Protein AF-A0A504UW78-F1 (afdb_monomer_lite)

Radius of gyration: 24.62 Å; chains: 1; bounding box: 82×59×64 Å

Foldseek 3Di:
DDDDDDDDDDDDPPPPVVVVVVVLLVLQLVLLVVLCVVVLAPPVCSVVSSPPLVSVLSSLLSVLVVVLVVQVVLLVQLLVLQVVQVVVDPCVLAAADDLVDADDDPVVPVPDDDQKHKFKFFLKAKAAFDQDPNDTRHFIWIWGATPPHPPRIDIATEDQDDCVSCVSCRVVSNLQSPDPPGRAKMKIWMWGFACDPDNSDTHTYTNGINIDGDDSVSSSVSSSVVSCVSVDDDPDD

Sequence (237 aa):
MKTPNLPLLAGLCLFALASCSSDEQASRKGACAEYVKLEVLAQEDLDRCITEQQTFRAAALKLVARVTENAYPILVETVRRTTASATRINRTEYPELASEVSQLPAVTDGNKMPPHFVVSLEHVTFDPPAEQDGVVRSEWQVNGLRKDTSDDFWTLDISGIGPHDFEDAEDICSMLAYSDSLPGCSARVFVDVAPGIIPQMPELKVMAIEFIAPTVDQARQIFLESEMARWPPKPTS

pLDDT: mean 82.34, std 17.48, range [28.44, 97.31]

Structure (mmCIF, N/CA/C/O backbone):
data_AF-A0A504UW78-F1
#
_entry.id   AF-A0A504UW78-F1
#
loop_
_atom_site.group_PDB
_atom_site.id
_atom_site.type_symbol
_atom_site.label_atom_id
_atom_site.label_alt_id
_atom_site.label_comp_id
_atom_site.label_asym_id
_atom_site.label_entity_id
_atom_site.label_seq_id
_atom_site.pdbx_PDB_ins_code
_atom_site.Cartn_x
_atom_site.Cartn_y
_atom_site.Cartn_z
_atom_site.occupancy
_atom_site.B_iso_or_equiv
_atom_site.auth_seq_id
_atom_site.auth_comp_id
_atom_site.auth_asym_id
_atom_site.auth_atom_id
_atom_site.pdbx_PDB_model_num
ATOM 1 N N . MET A 1 1 ? -61.070 44.508 3.621 1.00 43.22 1 MET A N 1
ATOM 2 C CA . MET A 1 1 ? -60.853 44.016 5.000 1.00 43.22 1 MET A CA 1
ATOM 3 C C . MET A 1 1 ? -61.523 42.660 5.169 1.00 43.22 1 MET A C 1
ATOM 5 O O . MET A 1 1 ? -62.744 42.600 5.213 1.00 43.22 1 MET A O 1
ATOM 9 N N . LYS A 1 2 ? -60.721 41.592 5.196 1.00 28.44 2 LYS A N 1
ATOM 10 C CA . LYS A 1 2 ? -60.991 40.279 5.807 1.00 28.44 2 LYS A CA 1
ATOM 11 C C . LYS A 1 2 ? -59.682 39.491 5.711 1.00 28.44 2 LYS A C 1
ATOM 13 O O . LYS A 1 2 ? -59.175 39.283 4.615 1.00 28.44 2 LYS A O 1
ATOM 18 N N . THR A 1 3 ? -59.103 39.167 6.859 1.00 44.50 3 THR A N 1
ATOM 19 C CA . THR A 1 3 ? -57.975 38.243 7.004 1.00 44.50 3 THR A CA 1
ATOM 20 C C . THR A 1 3 ? -58.395 36.827 6.610 1.00 44.50 3 THR A C 1
ATOM 22 O O . THR A 1 3 ? -59.561 36.461 6.780 1.00 44.50 3 THR A O 1
ATOM 25 N N . PRO A 1 4 ? -57.433 36.006 6.172 1.00 43.81 4 PRO A N 1
ATOM 26 C CA . PRO A 1 4 ? -57.432 34.616 6.595 1.00 43.81 4 PRO A CA 1
ATOM 27 C C . PRO A 1 4 ? -56.103 34.218 7.250 1.00 43.81 4 PRO A C 1
ATOM 29 O O . PRO A 1 4 ? -55.020 34.615 6.827 1.00 43.81 4 PRO A O 1
ATOM 32 N N . ASN A 1 5 ? -56.241 33.419 8.306 1.00 40.38 5 ASN A N 1
ATOM 33 C CA . ASN A 1 5 ? -55.186 32.656 8.959 1.00 40.38 5 ASN A CA 1
ATOM 34 C C . ASN A 1 5 ? -54.562 31.633 7.997 1.00 40.38 5 ASN A C 1
ATOM 36 O O . ASN A 1 5 ? -55.285 30.972 7.253 1.00 40.38 5 ASN A O 1
ATOM 40 N N . LEU A 1 6 ? -53.253 31.417 8.129 1.00 31.92 6 LEU A N 1
ATOM 41 C CA . LEU A 1 6 ? -52.564 30.194 7.713 1.00 31.92 6 LEU A CA 1
ATOM 42 C C . LEU A 1 6 ? -51.443 29.910 8.728 1.00 31.92 6 LEU A C 1
ATOM 44 O O . LEU A 1 6 ? -50.489 30.685 8.802 1.00 31.92 6 LEU A O 1
ATOM 48 N N . PRO A 1 7 ? -51.564 28.859 9.558 1.00 47.84 7 PRO A N 1
ATOM 49 C CA . PRO A 1 7 ? -50.466 28.332 10.349 1.00 47.84 7 PRO A CA 1
ATOM 50 C C . PRO A 1 7 ? -49.751 27.200 9.590 1.00 47.84 7 PRO A C 1
ATOM 52 O O . PRO A 1 7 ? -50.301 26.617 8.662 1.00 47.84 7 PRO A O 1
ATOM 55 N N . LEU A 1 8 ? -48.564 26.853 10.090 1.00 42.91 8 LEU A N 1
ATOM 56 C CA . LEU A 1 8 ? -47.805 25.628 9.816 1.00 42.91 8 LEU A CA 1
ATOM 57 C C . LEU A 1 8 ? -47.279 25.434 8.387 1.00 42.91 8 LEU A C 1
ATOM 59 O O . LEU A 1 8 ? -47.967 24.924 7.515 1.00 42.91 8 LEU A O 1
ATOM 63 N N . LEU A 1 9 ? -45.978 25.678 8.230 1.00 37.69 9 LEU A N 1
ATOM 64 C CA . LEU A 1 9 ? -45.065 24.821 7.462 1.00 37.69 9 LEU A CA 1
ATOM 65 C C . LEU A 1 9 ? -43.641 25.063 7.992 1.00 37.69 9 LEU A C 1
ATOM 67 O O . LEU A 1 9 ? -42.764 25.588 7.319 1.00 37.69 9 LEU A O 1
ATOM 71 N N . ALA A 1 10 ? -43.437 24.718 9.263 1.00 42.56 10 ALA A N 1
ATOM 72 C CA . ALA A 1 10 ? -42.113 24.502 9.827 1.00 42.56 10 ALA A CA 1
ATOM 73 C C . ALA A 1 10 ? -42.001 23.004 10.101 1.00 42.56 10 ALA A C 1
ATOM 75 O O . ALA A 1 10 ? -42.625 22.497 11.028 1.00 42.56 10 ALA A O 1
ATOM 76 N N . GLY A 1 11 ? -41.260 22.289 9.260 1.00 42.91 11 GLY A N 1
ATOM 77 C CA . GLY A 1 11 ? -40.976 20.877 9.494 1.00 42.91 11 GLY A CA 1
ATOM 78 C C . GLY A 1 11 ? -40.907 20.072 8.215 1.00 42.91 11 GLY A C 1
ATOM 79 O O . GLY A 1 11 ? -41.838 19.341 7.918 1.00 42.91 11 GLY A O 1
ATOM 80 N N . LEU A 1 12 ? -39.808 20.199 7.470 1.00 38.31 12 LEU A N 1
ATOM 81 C CA . LEU A 1 12 ? -39.401 19.187 6.484 1.00 38.31 12 LEU A CA 1
ATOM 82 C C . LEU A 1 12 ? -37.885 19.162 6.194 1.00 38.31 12 LEU A C 1
ATOM 84 O O . LEU A 1 12 ? -37.453 18.401 5.341 1.00 38.31 12 LEU A O 1
ATOM 88 N N . CYS A 1 13 ? -37.053 19.891 6.953 1.00 38.97 13 CYS A N 1
ATOM 89 C CA . CYS A 1 13 ? -35.587 19.878 6.789 1.00 38.97 13 CYS A CA 1
ATOM 90 C C . CYS A 1 13 ? -34.820 19.113 7.891 1.00 38.97 13 CYS A C 1
ATOM 92 O O . CYS A 1 13 ? -33.637 19.364 8.083 1.00 38.97 13 CYS A O 1
ATOM 94 N N . LEU A 1 14 ? -35.455 18.194 8.630 1.00 39.81 14 LEU A N 1
ATOM 95 C CA . LEU A 1 14 ? -34.797 17.428 9.712 1.00 39.81 14 LEU A CA 1
ATOM 96 C C . LEU A 1 14 ? -34.445 15.973 9.349 1.00 39.81 14 LEU A C 1
ATOM 98 O O . LEU A 1 14 ? -33.765 15.306 10.121 1.00 39.81 14 LEU A O 1
ATOM 102 N N . PHE A 1 15 ? -34.857 15.472 8.181 1.00 39.44 15 PHE A N 1
ATOM 103 C CA . PHE A 1 15 ? -34.690 14.052 7.835 1.00 39.44 15 PHE A CA 1
ATOM 104 C C . PHE A 1 15 ? -33.405 13.706 7.068 1.00 39.44 15 PHE A C 1
ATOM 106 O O . PHE A 1 15 ? -33.113 12.528 6.914 1.00 39.44 15 PHE A O 1
ATOM 113 N N . ALA A 1 16 ? -32.607 14.691 6.645 1.00 39.34 16 ALA A N 1
ATOM 114 C CA . ALA A 1 16 ? -31.350 14.438 5.928 1.00 39.34 16 ALA A CA 1
ATOM 115 C C . ALA A 1 16 ? -30.110 14.316 6.843 1.00 39.34 16 ALA A C 1
ATOM 117 O O . ALA A 1 16 ? -29.075 13.841 6.399 1.00 39.34 16 ALA A O 1
ATOM 118 N N . LEU A 1 17 ? -30.202 14.716 8.119 1.00 38.03 17 LEU A N 1
ATOM 119 C CA . LEU A 1 17 ? -29.090 14.624 9.085 1.00 38.03 17 LEU A CA 1
ATOM 120 C C . LEU A 1 17 ? -29.173 13.378 9.985 1.00 38.03 17 LEU A C 1
ATOM 122 O O . LEU A 1 17 ? -28.176 12.962 10.568 1.00 38.03 17 LEU A O 1
ATOM 126 N N . ALA A 1 18 ? -30.356 12.766 10.098 1.00 42.53 18 ALA A N 1
ATOM 127 C CA . ALA A 1 18 ? -30.572 11.596 10.947 1.00 42.53 18 ALA A CA 1
ATOM 128 C C . ALA A 1 18 ? -30.010 10.301 10.335 1.00 42.53 18 ALA A C 1
ATOM 130 O O . ALA A 1 18 ? -29.516 9.454 11.078 1.00 42.53 18 ALA A O 1
ATOM 131 N N . SER A 1 19 ? -30.039 10.164 9.003 1.00 44.34 19 SER A N 1
ATOM 132 C CA . SER A 1 19 ? -29.569 8.962 8.300 1.00 44.34 19 SER A CA 1
ATOM 133 C C . SER A 1 19 ? -28.051 8.775 8.376 1.00 44.34 19 SER A C 1
ATOM 135 O O . SER A 1 19 ? -27.597 7.662 8.606 1.00 44.34 19 SER A O 1
ATOM 137 N N . CYS A 1 20 ? -27.256 9.851 8.301 1.00 50.38 20 CYS A N 1
ATOM 138 C CA . CYS A 1 20 ? -25.808 9.740 8.526 1.00 50.38 20 CYS A CA 1
ATOM 139 C C . CYS A 1 20 ? -25.503 9.289 9.963 1.00 50.38 20 CYS A C 1
ATOM 141 O O . CYS A 1 20 ? -24.705 8.383 10.171 1.00 50.38 20 CYS A O 1
ATOM 143 N N . SER A 1 21 ? -26.206 9.828 10.966 1.00 58.88 21 SER A N 1
ATOM 144 C CA . SER A 1 21 ? -25.957 9.462 12.368 1.00 58.88 21 SER A CA 1
ATOM 145 C C . SER A 1 21 ? -26.331 8.013 12.720 1.00 58.88 21 SER A C 1
ATOM 147 O O . SER A 1 21 ? -25.688 7.411 13.585 1.00 58.88 21 SER A O 1
ATOM 149 N N . SER A 1 22 ? -27.352 7.436 12.066 1.00 62.84 22 SER A N 1
ATOM 150 C CA . SER A 1 22 ? -27.752 6.042 12.297 1.00 62.84 22 SER A CA 1
ATOM 151 C C . SER A 1 22 ? -26.743 5.060 11.719 1.00 62.84 22 SER A C 1
ATOM 153 O O . SER A 1 22 ? -26.428 4.064 12.374 1.00 62.84 22 SER A O 1
ATOM 155 N N . ASP A 1 23 ? -26.202 5.372 10.543 1.00 71.12 23 ASP A N 1
ATOM 156 C CA . ASP A 1 23 ? -25.254 4.513 9.835 1.00 71.12 23 ASP A CA 1
ATOM 157 C C . ASP A 1 23 ? -23.881 4.538 10.522 1.00 71.12 23 ASP A C 1
ATOM 159 O O . ASP A 1 23 ? -23.284 3.488 10.775 1.00 71.12 23 ASP A O 1
ATOM 163 N N . GLU A 1 24 ? -23.433 5.713 10.971 1.00 75.88 24 GLU A N 1
ATOM 164 C CA . GLU A 1 24 ? -22.222 5.862 11.789 1.00 75.88 24 GLU A CA 1
ATOM 165 C C . GLU A 1 24 ? -22.343 5.135 13.136 1.00 75.88 24 GLU A C 1
ATOM 167 O O . GLU A 1 24 ? -21.414 4.471 13.605 1.00 75.88 24 GLU A O 1
ATOM 172 N N . GLN A 1 25 ? -23.504 5.237 13.793 1.00 81.25 25 GLN A N 1
ATOM 173 C CA . GLN A 1 25 ? -23.740 4.526 15.046 1.00 81.25 25 GLN A CA 1
ATOM 174 C C . GLN A 1 25 ? -23.808 3.007 14.839 1.00 81.25 25 GLN A C 1
ATOM 176 O O . GLN A 1 25 ? -23.332 2.267 15.704 1.00 81.25 25 GLN A O 1
ATOM 181 N N . ALA A 1 26 ? -24.369 2.538 13.723 1.00 84.62 26 ALA A N 1
ATOM 182 C CA . ALA A 1 26 ? -24.397 1.124 13.372 1.00 84.62 26 ALA A CA 1
ATOM 183 C C . ALA A 1 26 ? -22.986 0.579 13.101 1.00 84.62 26 ALA A C 1
ATOM 185 O O . ALA A 1 26 ? -22.623 -0.443 13.684 1.00 84.62 26 ALA A O 1
ATOM 186 N N . SER A 1 27 ? -22.172 1.295 12.315 1.00 86.44 27 SER A N 1
ATOM 187 C CA . SER A 1 27 ? -20.773 0.938 12.025 1.00 86.44 27 SER A CA 1
ATOM 188 C C . SER A 1 27 ? -19.952 0.782 13.308 1.00 86.44 27 SER A C 1
ATOM 190 O O . SER A 1 27 ? -19.360 -0.265 13.575 1.00 86.44 27 SER A O 1
ATOM 192 N N . ARG A 1 28 ? -20.037 1.777 14.192 1.00 89.25 28 ARG A N 1
ATOM 193 C CA . ARG A 1 28 ? -19.394 1.763 15.508 1.00 89.25 28 ARG A CA 1
ATOM 194 C C . ARG A 1 28 ? -19.840 0.607 16.405 1.00 89.25 28 ARG A C 1
ATOM 196 O O . ARG A 1 28 ? -19.004 -0.025 17.048 1.00 89.25 28 ARG A O 1
ATOM 203 N N . LYS A 1 29 ? -21.147 0.327 16.480 1.00 91.94 29 LYS A N 1
ATOM 204 C CA . LYS A 1 29 ? -21.669 -0.820 17.246 1.00 91.94 29 LYS A CA 1
ATOM 205 C C . LYS A 1 29 ? -21.146 -2.141 16.685 1.00 91.94 29 LYS A C 1
ATOM 207 O O . LYS A 1 29 ? -20.769 -3.013 17.466 1.00 91.94 29 LYS A O 1
ATOM 212 N N . GLY A 1 30 ? -21.098 -2.264 15.357 1.00 92.62 30 GLY A N 1
ATOM 213 C CA . GLY A 1 30 ? -20.514 -3.409 14.662 1.00 92.62 30 GLY A CA 1
ATOM 214 C C . GLY A 1 30 ? -19.048 -3.618 15.035 1.00 92.62 30 GLY A C 1
ATOM 215 O O . GLY A 1 30 ? -18.693 -4.700 15.497 1.00 92.62 30 GLY A O 1
ATOM 216 N N . ALA A 1 31 ? -18.234 -2.563 14.943 1.00 93.25 31 ALA A N 1
ATOM 217 C CA . ALA A 1 31 ? -16.816 -2.601 15.296 1.00 93.25 31 ALA A CA 1
ATOM 218 C C . ALA A 1 31 ? -16.583 -2.972 16.772 1.00 93.25 31 ALA A C 1
ATOM 220 O O . ALA A 1 31 ? -15.811 -3.878 17.062 1.00 93.25 31 ALA A O 1
ATOM 221 N N . CYS A 1 32 ? -17.300 -2.361 17.722 1.00 95.69 32 CYS A N 1
ATOM 222 C CA . CYS A 1 32 ? -17.155 -2.720 19.138 1.00 95.69 32 CYS A CA 1
ATOM 223 C C . CYS A 1 32 ? -17.563 -4.176 19.430 1.00 95.69 32 CYS A C 1
ATOM 225 O O . CYS A 1 32 ? -16.930 -4.838 20.251 1.00 95.69 32 CYS A O 1
ATOM 227 N N . ALA A 1 33 ? -18.592 -4.704 18.758 1.00 95.88 33 ALA A N 1
ATOM 228 C CA . ALA A 1 33 ? -18.966 -6.112 18.891 1.00 95.88 33 ALA A CA 1
ATOM 229 C C . ALA A 1 33 ? -17.894 -7.049 18.307 1.00 95.88 33 ALA A C 1
ATOM 231 O O . ALA A 1 33 ? -17.619 -8.107 18.873 1.00 95.88 33 ALA A O 1
ATOM 232 N N . GLU A 1 34 ? -17.272 -6.663 17.193 1.00 95.44 34 GLU A N 1
ATOM 233 C CA . GLU A 1 34 ? -16.130 -7.367 16.609 1.00 95.44 34 GLU A CA 1
ATOM 234 C C . GLU A 1 34 ? -14.914 -7.346 17.546 1.00 95.44 34 GLU A C 1
ATOM 236 O O . GLU A 1 34 ? -14.301 -8.385 17.772 1.00 95.44 34 GLU A O 1
ATOM 241 N N . TYR A 1 35 ? -14.630 -6.214 18.192 1.00 96.94 35 TYR A N 1
ATOM 242 C CA . TYR A 1 35 ? -13.548 -6.095 19.170 1.00 96.94 35 TYR A CA 1
ATOM 243 C C . TYR A 1 35 ? -13.694 -7.060 20.353 1.00 96.94 35 TYR A C 1
ATOM 245 O O . TYR A 1 35 ? -12.690 -7.596 20.826 1.00 96.94 35 TYR A O 1
ATOM 253 N N . VAL A 1 36 ? -14.925 -7.322 20.810 1.00 97.25 36 VAL A N 1
ATOM 254 C CA . VAL A 1 36 ? -15.174 -8.351 21.832 1.00 97.25 36 VAL A CA 1
ATOM 255 C C . VAL A 1 36 ? -14.905 -9.751 21.283 1.00 97.25 36 VAL A C 1
ATOM 257 O O . VAL A 1 36 ? -14.223 -10.540 21.931 1.00 97.25 36 VAL A O 1
ATOM 260 N N . LYS A 1 37 ? -15.383 -10.059 20.070 1.00 96.50 37 LYS A N 1
ATOM 261 C CA . LYS A 1 37 ? -15.145 -11.364 19.422 1.00 96.50 37 LYS A CA 1
ATOM 262 C C . LYS A 1 37 ? -13.661 -11.647 19.188 1.00 96.50 37 LYS A C 1
ATOM 264 O O . LYS A 1 37 ? -13.248 -12.798 19.255 1.00 96.50 37 LYS A O 1
ATOM 269 N N . LEU A 1 38 ? -12.883 -10.608 18.895 1.00 95.12 38 LEU A N 1
ATOM 270 C CA . LEU A 1 38 ? -11.439 -10.682 18.669 1.00 95.12 38 LEU A CA 1
ATOM 271 C C . LEU A 1 38 ? -10.618 -10.576 19.964 1.00 95.12 38 LEU A C 1
ATOM 273 O O . LEU A 1 38 ? -9.388 -10.560 19.893 1.00 95.12 38 LEU A O 1
ATOM 277 N N . GLU A 1 39 ? -11.284 -10.501 21.122 1.00 96.19 39 GLU A N 1
ATOM 278 C CA . GLU A 1 39 ? -10.680 -10.436 22.460 1.00 96.19 39 GLU A CA 1
ATOM 279 C C . GLU A 1 39 ? -9.773 -9.208 22.686 1.00 96.19 39 GLU A C 1
ATOM 281 O O . GLU A 1 39 ? -8.923 -9.189 23.577 1.00 96.19 39 GLU A O 1
ATOM 286 N N . VAL A 1 40 ? -9.963 -8.139 21.904 1.00 96.31 40 VAL A N 1
ATOM 287 C CA . VAL A 1 40 ? -9.252 -6.858 22.092 1.00 96.31 40 VAL A CA 1
ATOM 288 C C . VAL A 1 40 ? -10.019 -5.891 23.006 1.00 96.31 40 VAL A C 1
ATOM 290 O O . VAL A 1 40 ? -9.444 -4.915 23.502 1.00 96.31 40 VAL A O 1
ATOM 293 N N . LEU A 1 41 ? -11.289 -6.196 23.287 1.00 97.12 41 LEU A N 1
ATOM 294 C CA . LEU A 1 41 ? -12.182 -5.493 24.207 1.00 97.12 41 LEU A CA 1
ATOM 295 C C . LEU A 1 41 ? -12.898 -6.504 25.117 1.00 97.12 41 LEU A C 1
ATOM 297 O O . LEU A 1 41 ? -13.364 -7.538 24.645 1.00 97.12 41 LEU A O 1
ATOM 301 N N . ALA A 1 42 ? -13.014 -6.205 26.411 1.00 96.81 42 ALA A N 1
ATOM 302 C CA . ALA A 1 42 ? -13.781 -7.035 27.337 1.00 96.81 42 ALA A CA 1
ATOM 303 C C . ALA A 1 42 ? -15.295 -6.831 27.136 1.00 96.81 42 ALA A C 1
ATOM 305 O O . ALA A 1 42 ? -15.739 -5.738 26.779 1.00 96.81 42 ALA A O 1
ATOM 306 N N . GLN A 1 43 ? -16.104 -7.865 27.378 1.00 96.81 43 GLN A N 1
ATOM 307 C CA . GLN A 1 43 ? -17.554 -7.814 27.144 1.00 96.81 43 GLN A CA 1
ATOM 308 C C . GLN A 1 43 ? -18.246 -6.733 27.994 1.00 96.81 43 GLN A C 1
ATOM 310 O O . GLN A 1 43 ? -19.206 -6.112 27.533 1.00 96.81 43 GLN A O 1
ATOM 315 N N . GLU A 1 44 ? -17.754 -6.487 29.208 1.00 96.56 44 GLU A N 1
ATOM 316 C CA . GLU A 1 44 ? -18.231 -5.443 30.119 1.00 96.56 44 GLU A CA 1
ATOM 317 C C . GLU A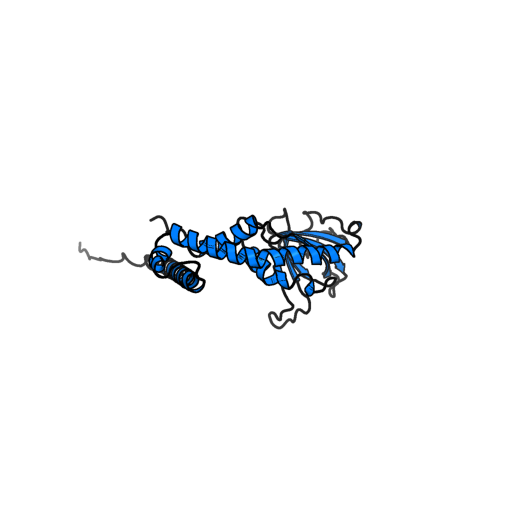 1 44 ? -17.938 -4.012 29.638 1.00 96.56 44 GLU A C 1
ATOM 319 O O . GLU A 1 44 ? -18.658 -3.085 30.005 1.00 96.56 44 GLU A O 1
ATOM 324 N N . ASP A 1 45 ? -16.932 -3.824 28.779 1.00 97.12 45 ASP A N 1
ATOM 325 C CA . ASP A 1 45 ? -16.567 -2.519 28.219 1.00 97.12 45 ASP A CA 1
ATOM 326 C C . ASP A 1 45 ? -17.275 -2.233 26.882 1.00 97.12 45 ASP A C 1
ATOM 328 O O . ASP A 1 45 ? -17.020 -1.199 26.263 1.00 97.12 45 ASP A O 1
ATOM 332 N N . LEU A 1 46 ? -18.185 -3.102 26.421 1.00 94.88 46 LEU A N 1
ATOM 333 C CA . LEU A 1 46 ? -18.886 -2.939 25.140 1.00 94.88 46 LEU A CA 1
ATOM 334 C C . LEU A 1 46 ? -19.633 -1.597 25.044 1.00 94.88 46 LEU A C 1
ATOM 336 O O . LEU A 1 46 ? -19.463 -0.856 24.074 1.00 94.88 46 LEU A O 1
ATOM 340 N N . ASP A 1 47 ? -20.421 -1.250 26.061 1.00 94.38 47 ASP A N 1
ATOM 341 C CA . ASP A 1 47 ? -21.201 -0.004 26.069 1.00 94.38 47 ASP A CA 1
ATOM 342 C C . ASP A 1 47 ? -20.300 1.236 26.119 1.00 94.38 47 ASP A C 1
ATOM 344 O O . ASP A 1 47 ? -20.562 2.250 25.458 1.00 94.38 47 ASP A O 1
ATOM 348 N N . ARG A 1 48 ? -19.191 1.138 26.859 1.00 94.44 48 ARG A N 1
ATOM 349 C CA . ARG A 1 48 ? -18.169 2.184 26.928 1.00 94.44 48 ARG A CA 1
ATOM 350 C C . ARG A 1 48 ? -17.447 2.324 25.602 1.00 94.44 48 ARG A C 1
ATOM 352 O O . ARG A 1 48 ? -17.251 3.445 25.156 1.00 94.44 48 ARG A O 1
ATOM 359 N N . CYS A 1 49 ? -17.140 1.225 24.917 1.00 94.50 49 CYS A N 1
ATOM 360 C CA . CYS A 1 49 ? -16.606 1.274 23.563 1.00 94.50 49 CYS A CA 1
ATOM 361 C C . CYS A 1 49 ? -17.552 2.038 22.647 1.00 94.50 49 CYS A C 1
ATOM 363 O O . CYS A 1 49 ? -17.081 2.933 21.975 1.00 94.50 49 CYS A O 1
ATOM 365 N N . ILE A 1 50 ? -18.865 1.775 22.670 1.00 91.69 50 ILE A N 1
ATOM 366 C CA . ILE A 1 50 ? -19.854 2.424 21.784 1.00 91.69 50 ILE A CA 1
ATOM 367 C C . ILE A 1 50 ? -20.030 3.924 22.078 1.00 91.69 50 ILE A C 1
ATOM 369 O O . ILE A 1 50 ? -20.432 4.690 21.197 1.00 91.69 50 ILE A O 1
ATOM 373 N N . THR A 1 51 ? -19.746 4.381 23.297 1.00 89.75 51 THR A N 1
ATOM 374 C CA . THR A 1 51 ? -20.052 5.759 23.725 1.00 89.75 51 THR A CA 1
ATOM 375 C C . THR A 1 51 ? -18.825 6.635 23.997 1.00 89.75 51 THR A C 1
ATOM 377 O O . THR A 1 51 ? -18.909 7.856 23.826 1.00 89.75 51 THR A O 1
ATOM 380 N N . GLU A 1 52 ? -17.676 6.043 24.329 1.00 92.50 52 GLU A N 1
ATOM 381 C CA . GLU A 1 52 ? -16.424 6.709 24.699 1.00 92.50 52 GLU A CA 1
ATOM 382 C C . GLU A 1 52 ? -15.336 6.489 23.633 1.00 92.50 52 GLU A C 1
ATOM 384 O O . GLU A 1 52 ? -14.814 5.388 23.458 1.00 92.50 52 GLU A O 1
ATOM 389 N N . GLN A 1 53 ? -14.902 7.572 22.977 1.00 91.62 53 GLN A N 1
ATOM 390 C CA . GLN A 1 53 ? -13.868 7.507 21.933 1.00 91.62 53 GLN A CA 1
ATOM 391 C C . GLN A 1 53 ? -12.546 6.909 22.436 1.00 91.62 53 GLN A C 1
ATOM 393 O O . GLN A 1 53 ? -11.853 6.226 21.689 1.00 91.62 53 GLN A O 1
ATOM 398 N N . GLN A 1 54 ? -12.173 7.167 23.693 1.00 94.00 54 GLN A N 1
ATOM 399 C CA . GLN A 1 54 ? -10.926 6.648 24.261 1.00 94.00 54 GLN A CA 1
ATOM 400 C C . GLN A 1 54 ? -10.951 5.121 24.389 1.00 94.00 54 GLN A C 1
ATOM 402 O O . GLN A 1 54 ? -9.963 4.472 24.051 1.00 94.00 54 GLN A O 1
ATOM 407 N N . THR A 1 55 ? -12.082 4.550 24.810 1.00 95.12 55 THR A N 1
ATOM 408 C CA . THR A 1 55 ? -12.266 3.098 24.929 1.00 95.12 55 THR A CA 1
ATOM 409 C C . THR A 1 55 ? -12.255 2.439 23.550 1.00 95.12 55 THR A C 1
ATOM 411 O O . THR A 1 55 ? -11.547 1.450 23.353 1.00 95.12 55 THR A O 1
ATOM 414 N N . PHE A 1 56 ? -12.929 3.042 22.563 1.00 95.56 56 PHE A N 1
ATOM 415 C CA . PHE A 1 56 ? -12.849 2.603 21.168 1.00 95.56 56 PHE A CA 1
ATOM 416 C C . PHE A 1 56 ? -11.410 2.628 20.640 1.00 95.56 56 PHE A C 1
ATOM 418 O O . PHE A 1 56 ? -10.913 1.623 20.138 1.00 95.56 56 PHE A O 1
ATOM 425 N N . ARG A 1 57 ? -10.710 3.759 20.803 1.00 96.06 57 ARG A N 1
ATOM 426 C CA . ARG A 1 57 ? -9.334 3.937 20.322 1.00 96.06 57 ARG A CA 1
ATOM 427 C C . ARG A 1 57 ? -8.365 2.954 20.975 1.00 96.06 57 ARG A C 1
ATOM 429 O O . ARG A 1 57 ? -7.468 2.460 20.302 1.00 96.06 57 ARG A O 1
ATOM 436 N N . ALA A 1 58 ? -8.527 2.65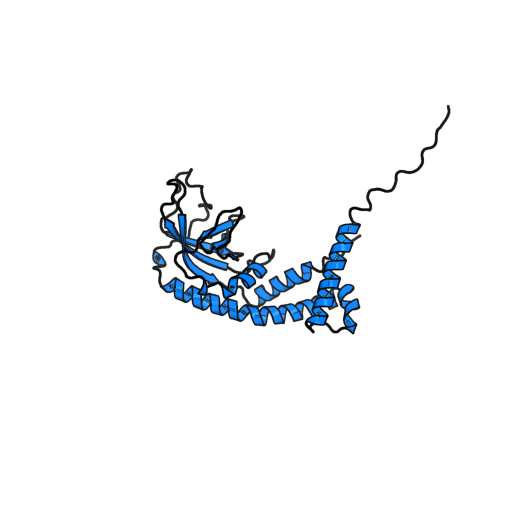5 22.263 1.00 96.56 58 ALA A N 1
ATOM 437 C CA . ALA A 1 58 ? -7.690 1.679 22.957 1.00 96.56 58 ALA A CA 1
ATOM 438 C C . ALA A 1 58 ? -7.881 0.252 22.409 1.00 96.56 58 ALA A C 1
ATOM 440 O O . ALA A 1 58 ? -6.897 -0.468 22.236 1.00 96.56 58 ALA A O 1
ATOM 441 N N . ALA A 1 59 ? -9.120 -0.146 22.106 1.00 96.81 59 ALA A N 1
ATOM 442 C CA . ALA A 1 59 ? -9.407 -1.431 21.466 1.00 96.81 59 ALA A CA 1
ATOM 443 C C . ALA A 1 59 ? -8.890 -1.476 20.017 1.00 96.81 59 ALA A C 1
ATOM 445 O O . ALA A 1 59 ? -8.218 -2.437 19.642 1.00 96.81 59 ALA A O 1
ATOM 446 N N . ALA A 1 60 ? -9.101 -0.402 19.248 1.00 96.56 60 ALA A N 1
ATOM 447 C CA . ALA A 1 60 ? -8.575 -0.255 17.892 1.00 96.56 60 ALA A CA 1
ATOM 448 C C . ALA A 1 60 ? -7.042 -0.373 17.864 1.00 96.56 60 ALA A C 1
ATOM 450 O O . ALA A 1 60 ? -6.500 -1.122 17.064 1.00 96.56 60 ALA A O 1
ATOM 451 N N . LEU A 1 61 ? -6.327 0.276 18.790 1.00 97.19 61 LEU A N 1
ATOM 452 C CA . LEU A 1 61 ? -4.865 0.168 18.898 1.00 97.19 61 LEU A CA 1
ATOM 453 C C . LEU A 1 61 ? -4.389 -1.272 19.139 1.00 97.19 61 LEU A C 1
ATOM 455 O O . LEU A 1 61 ? -3.391 -1.687 18.552 1.00 97.19 61 LEU A O 1
ATOM 459 N N . LYS A 1 62 ? -5.091 -2.046 19.977 1.00 97.31 62 LYS A N 1
ATOM 460 C CA . LYS A 1 62 ? -4.772 -3.466 20.202 1.00 97.31 62 LYS A CA 1
ATOM 461 C C . LYS A 1 62 ? -5.016 -4.308 18.949 1.00 97.31 62 LYS A C 1
ATOM 463 O O . LYS A 1 62 ? -4.180 -5.145 18.617 1.00 97.31 62 LYS A O 1
ATOM 468 N N . LEU A 1 63 ? -6.132 -4.075 18.254 1.00 96.38 63 LEU A N 1
ATOM 469 C CA . LEU A 1 63 ? -6.430 -4.736 16.983 1.00 96.38 63 LEU A CA 1
ATOM 470 C C . LEU A 1 63 ? -5.347 -4.429 15.944 1.00 96.38 63 LEU A C 1
ATOM 472 O O . LEU A 1 63 ? -4.751 -5.343 15.386 1.00 96.38 63 LEU A O 1
ATOM 476 N N . VAL A 1 64 ? -5.050 -3.147 15.745 1.00 96.19 64 VAL A N 1
ATOM 477 C CA . VAL A 1 64 ? -4.049 -2.648 14.797 1.00 96.19 64 VAL A CA 1
ATOM 478 C C . VAL A 1 64 ? -2.661 -3.206 15.090 1.00 96.19 64 VAL A C 1
ATOM 480 O O . VAL A 1 64 ? -1.948 -3.578 14.157 1.00 96.19 64 VAL A O 1
ATOM 483 N N . ALA A 1 65 ? -2.269 -3.305 16.364 1.00 95.25 65 ALA A N 1
ATOM 484 C CA . ALA A 1 65 ? -1.006 -3.928 16.744 1.00 95.25 65 ALA A CA 1
ATOM 485 C C . ALA A 1 65 ? -0.935 -5.378 16.242 1.00 95.25 65 ALA A C 1
ATOM 487 O O . ALA A 1 65 ? 0.019 -5.731 15.551 1.00 95.25 65 ALA A O 1
ATOM 488 N N . ARG A 1 66 ? -1.987 -6.172 16.486 1.00 94.50 66 ARG A N 1
ATOM 489 C CA . ARG A 1 66 ? -2.082 -7.566 16.029 1.00 94.50 66 ARG A CA 1
ATOM 490 C C . ARG A 1 66 ? -2.118 -7.686 14.503 1.00 94.50 66 ARG A C 1
ATOM 492 O O . ARG A 1 66 ? -1.445 -8.547 13.946 1.00 94.50 66 ARG A O 1
ATOM 499 N N . VAL A 1 67 ? -2.886 -6.836 13.820 1.00 94.62 67 VAL A N 1
ATOM 500 C CA . VAL A 1 67 ? -2.941 -6.801 12.347 1.00 94.62 67 VAL A CA 1
ATOM 501 C C . VAL A 1 67 ? -1.557 -6.495 11.778 1.00 94.62 67 VAL A C 1
ATOM 503 O O . VAL A 1 67 ? -1.081 -7.214 10.904 1.00 94.62 67 VAL A O 1
ATOM 506 N N . THR A 1 68 ? -0.866 -5.495 12.330 1.00 95.06 68 THR A N 1
ATOM 507 C CA . THR A 1 68 ? 0.477 -5.121 11.868 1.00 95.06 68 THR A CA 1
ATOM 508 C C . THR A 1 68 ? 1.498 -6.227 12.122 1.00 95.06 68 THR A C 1
ATOM 510 O O . THR A 1 68 ? 2.316 -6.503 11.249 1.00 95.06 68 THR A O 1
ATOM 513 N N . GLU A 1 69 ? 1.464 -6.878 13.288 1.00 94.62 69 GLU A N 1
ATOM 514 C CA . GLU A 1 69 ? 2.366 -7.992 13.619 1.00 94.62 69 GLU A CA 1
ATOM 515 C C . GLU A 1 69 ? 2.258 -9.151 12.619 1.00 94.62 69 GLU A C 1
ATOM 517 O O . GLU A 1 69 ? 3.272 -9.771 12.299 1.00 94.62 69 GLU A O 1
ATOM 522 N N . ASN A 1 70 ? 1.060 -9.403 12.085 1.00 93.06 70 ASN A N 1
ATOM 523 C CA . ASN A 1 70 ? 0.833 -10.440 11.077 1.00 93.06 70 ASN A CA 1
ATOM 524 C C . ASN A 1 70 ? 1.171 -9.971 9.653 1.00 93.06 70 ASN A C 1
ATOM 526 O O . ASN A 1 70 ? 1.722 -10.742 8.871 1.00 93.06 70 ASN A O 1
ATOM 530 N N . ALA A 1 71 ? 0.853 -8.720 9.313 1.00 95.00 71 ALA A N 1
ATOM 531 C CA . ALA A 1 71 ? 1.026 -8.184 7.963 1.00 95.00 71 ALA A CA 1
ATOM 532 C C . ALA A 1 71 ? 2.484 -7.808 7.646 1.00 95.00 71 ALA A C 1
ATOM 534 O O . ALA A 1 71 ? 2.976 -8.043 6.544 1.00 95.00 71 ALA A O 1
ATOM 535 N N . TYR A 1 72 ? 3.211 -7.231 8.606 1.00 94.62 72 TYR A N 1
ATOM 536 C CA . TYR A 1 72 ? 4.534 -6.662 8.342 1.00 94.62 72 TYR A CA 1
ATOM 537 C C . TYR A 1 72 ? 5.590 -7.680 7.873 1.00 94.62 72 TYR A C 1
ATOM 539 O O . TYR A 1 72 ? 6.343 -7.359 6.951 1.00 94.62 72 TYR A O 1
ATOM 547 N N . PRO A 1 73 ? 5.664 -8.910 8.422 1.00 95.94 73 PRO A N 1
ATOM 548 C CA . PRO A 1 73 ? 6.578 -9.927 7.906 1.00 95.94 73 PRO A CA 1
ATOM 549 C C . PRO A 1 73 ? 6.342 -10.264 6.428 1.00 95.94 73 PRO A C 1
ATOM 551 O O . PRO A 1 73 ? 7.309 -10.495 5.704 1.00 95.94 73 PRO A O 1
ATOM 554 N N . ILE A 1 74 ? 5.085 -10.244 5.971 1.00 96.19 74 ILE A N 1
ATOM 555 C CA . ILE A 1 74 ? 4.719 -10.497 4.570 1.00 96.19 74 ILE A CA 1
ATOM 556 C C . ILE A 1 74 ? 5.236 -9.366 3.675 1.00 96.19 74 ILE A C 1
ATOM 558 O O . ILE A 1 74 ? 5.854 -9.626 2.642 1.00 96.19 74 ILE A O 1
ATOM 562 N N . LEU A 1 75 ? 5.081 -8.110 4.107 1.00 96.12 75 LEU A N 1
ATOM 563 C CA . LEU A 1 75 ? 5.623 -6.949 3.393 1.00 96.12 75 LEU A CA 1
ATOM 564 C C . LEU A 1 75 ? 7.153 -7.015 3.277 1.00 96.12 75 LEU A C 1
ATOM 566 O O . LEU A 1 75 ? 7.702 -6.798 2.199 1.00 96.12 75 LEU A O 1
ATOM 570 N N . VAL A 1 76 ? 7.855 -7.362 4.362 1.00 96.44 76 VAL A N 1
ATOM 571 C CA . VAL A 1 76 ? 9.324 -7.502 4.364 1.00 96.44 76 VAL A CA 1
ATOM 572 C C . VAL A 1 76 ? 9.786 -8.637 3.448 1.00 96.44 76 VAL A C 1
ATOM 574 O O . VAL A 1 76 ? 10.757 -8.479 2.704 1.00 96.44 76 VAL A O 1
ATOM 577 N N . GLU A 1 77 ? 9.100 -9.778 3.479 1.00 95.56 77 GLU A N 1
ATOM 578 C CA . GLU A 1 77 ? 9.404 -10.899 2.591 1.00 95.56 77 GLU A CA 1
ATOM 579 C C . GLU A 1 77 ? 9.149 -10.538 1.120 1.00 95.56 77 GLU A C 1
ATOM 581 O O . GLU A 1 77 ? 9.964 -10.873 0.260 1.00 95.56 77 GLU A O 1
ATOM 586 N N . THR A 1 78 ? 8.093 -9.773 0.838 1.00 94.62 78 THR A N 1
ATOM 587 C CA . THR A 1 78 ? 7.802 -9.240 -0.501 1.00 94.62 78 THR A CA 1
ATOM 588 C C . THR A 1 78 ? 8.937 -8.343 -0.987 1.00 94.62 78 THR A C 1
ATOM 590 O O . THR A 1 78 ? 9.483 -8.598 -2.059 1.00 94.62 78 THR A O 1
ATOM 593 N N . VAL A 1 79 ? 9.409 -7.389 -0.165 1.00 95.31 79 VAL A N 1
ATOM 594 C CA . VAL A 1 79 ? 10.597 -6.566 -0.488 1.00 95.31 79 VAL A CA 1
ATOM 595 C C . VAL A 1 79 ? 11.780 -7.455 -0.877 1.00 95.31 79 VAL A C 1
ATOM 597 O O . VAL A 1 79 ? 12.457 -7.198 -1.878 1.00 95.31 79 VAL A O 1
ATOM 600 N N . ARG A 1 80 ? 12.042 -8.517 -0.104 1.00 94.31 80 ARG A N 1
ATOM 601 C CA . ARG A 1 80 ? 13.155 -9.441 -0.356 1.00 94.31 80 ARG A CA 1
ATOM 602 C C . ARG A 1 80 ? 13.005 -10.162 -1.700 1.00 94.31 80 ARG A C 1
ATOM 604 O O . ARG A 1 80 ? 13.984 -10.229 -2.450 1.00 94.31 80 ARG A O 1
ATOM 611 N N . ARG A 1 81 ? 11.816 -10.697 -2.003 1.00 91.62 81 ARG A N 1
ATOM 612 C CA . ARG A 1 81 ? 11.521 -11.415 -3.258 1.00 91.62 81 ARG A CA 1
ATOM 613 C C . ARG A 1 81 ? 11.638 -10.489 -4.465 1.00 91.62 81 ARG A C 1
ATOM 615 O O . ARG A 1 81 ? 12.432 -10.765 -5.364 1.00 91.62 81 ARG A O 1
ATOM 622 N N . THR A 1 82 ? 10.955 -9.347 -4.437 1.00 91.44 82 THR A N 1
ATOM 623 C CA . THR A 1 82 ? 10.944 -8.400 -5.558 1.00 91.44 82 THR A CA 1
ATOM 624 C C . THR A 1 82 ? 12.326 -7.793 -5.797 1.00 91.44 82 THR A C 1
ATOM 626 O O . THR A 1 82 ? 12.764 -7.687 -6.939 1.00 91.44 82 THR A O 1
ATOM 629 N N . THR A 1 83 ? 13.083 -7.483 -4.733 1.00 89.75 83 THR A N 1
ATOM 630 C CA . THR A 1 83 ? 14.472 -7.004 -4.865 1.00 89.75 83 THR A CA 1
ATOM 631 C C . THR A 1 83 ? 15.343 -8.035 -5.574 1.00 89.75 83 THR A C 1
ATOM 633 O O . THR A 1 83 ? 16.098 -7.676 -6.478 1.00 89.75 83 THR A O 1
ATOM 636 N N . ALA A 1 84 ? 15.230 -9.315 -5.200 1.00 85.75 84 ALA A N 1
ATOM 637 C CA . ALA A 1 84 ? 15.972 -10.387 -5.853 1.00 85.75 84 ALA A CA 1
ATOM 638 C C . ALA A 1 84 ? 15.595 -10.503 -7.340 1.00 85.75 84 ALA A C 1
ATOM 640 O O . ALA A 1 84 ? 16.487 -10.594 -8.186 1.00 85.75 84 ALA A O 1
ATOM 641 N N . SER A 1 85 ? 14.310 -10.420 -7.684 1.00 79.31 85 SER A N 1
ATOM 642 C CA . SER A 1 85 ? 13.860 -10.418 -9.082 1.00 79.31 85 SER A CA 1
ATOM 643 C C . SER A 1 85 ? 14.372 -9.197 -9.857 1.00 79.31 85 SER A C 1
ATOM 645 O O . SER A 1 85 ? 14.916 -9.352 -10.951 1.00 79.31 85 SER A O 1
ATOM 647 N N . ALA A 1 86 ? 14.358 -8.006 -9.255 1.00 86.44 86 ALA A N 1
ATOM 648 C CA . ALA A 1 86 ? 14.859 -6.776 -9.868 1.00 86.44 86 ALA A CA 1
ATOM 649 C C . ALA A 1 86 ? 16.385 -6.733 -10.070 1.00 86.44 86 ALA A C 1
ATOM 651 O O . ALA A 1 86 ? 16.891 -5.845 -10.755 1.00 86.44 86 ALA A O 1
ATOM 652 N N . THR A 1 87 ? 17.163 -7.641 -9.469 1.00 86.88 87 THR A N 1
ATOM 653 C CA . THR A 1 87 ? 18.607 -7.765 -9.776 1.00 86.88 87 THR A CA 1
ATOM 654 C C . THR A 1 87 ? 18.888 -8.448 -11.115 1.00 86.88 87 THR A C 1
ATOM 656 O O . THR A 1 87 ? 20.024 -8.418 -11.582 1.00 86.88 87 THR A O 1
ATOM 659 N N . ARG A 1 88 ? 17.872 -9.054 -11.746 1.00 85.94 88 ARG A N 1
ATOM 660 C CA . ARG A 1 88 ? 18.016 -9.770 -13.024 1.00 85.94 88 ARG A CA 1
ATOM 661 C C . ARG A 1 88 ? 18.039 -8.848 -14.242 1.00 85.94 88 ARG A C 1
ATOM 663 O O . ARG A 1 88 ? 18.447 -9.292 -15.310 1.00 85.94 88 ARG A O 1
ATOM 670 N N . ILE A 1 89 ? 17.613 -7.596 -14.088 1.00 88.75 89 ILE A N 1
ATOM 671 C CA . ILE A 1 89 ? 17.609 -6.594 -15.158 1.00 88.75 89 ILE A CA 1
ATOM 672 C C . ILE A 1 89 ? 18.812 -5.651 -15.043 1.00 88.75 89 ILE A C 1
ATOM 674 O O . ILE A 1 89 ? 19.302 -5.372 -13.944 1.00 88.75 89 ILE A O 1
ATOM 678 N N . ASN A 1 90 ? 19.272 -5.107 -16.173 1.00 89.75 90 ASN A N 1
ATOM 679 C CA . ASN A 1 90 ? 20.278 -4.049 -16.170 1.00 89.75 90 ASN A CA 1
ATOM 680 C C . ASN A 1 90 ? 19.631 -2.698 -15.835 1.00 89.75 90 ASN A C 1
ATOM 682 O O . ASN A 1 90 ? 19.236 -1.941 -16.714 1.00 89.75 90 ASN A O 1
ATOM 686 N N . ARG A 1 91 ? 19.567 -2.360 -14.546 1.00 88.56 91 ARG A N 1
ATOM 687 C CA . ARG A 1 91 ? 18.917 -1.130 -14.049 1.00 88.56 91 ARG A CA 1
ATOM 688 C C . ARG A 1 91 ? 19.473 0.168 -14.645 1.00 88.56 91 ARG A C 1
ATOM 690 O O . ARG A 1 91 ? 18.789 1.181 -14.608 1.00 88.56 91 ARG A O 1
ATOM 697 N N . THR A 1 92 ? 20.696 0.159 -15.182 1.00 88.94 92 THR A N 1
ATOM 698 C CA . THR A 1 92 ? 21.292 1.349 -15.817 1.00 88.94 92 THR A CA 1
ATOM 699 C C . THR A 1 92 ? 20.625 1.723 -17.142 1.00 88.94 92 THR A C 1
ATOM 701 O O . THR A 1 92 ? 20.730 2.871 -17.564 1.00 88.94 92 THR A O 1
ATOM 704 N N . GLU A 1 93 ? 19.907 0.786 -17.767 1.00 92.06 93 GLU A N 1
ATOM 705 C CA . GLU A 1 93 ? 19.139 1.008 -18.999 1.00 92.06 93 GLU A CA 1
ATOM 706 C C . GLU A 1 93 ? 17.775 1.663 -18.740 1.00 92.06 93 GLU A C 1
ATOM 708 O O . GLU A 1 93 ? 17.126 2.100 -19.684 1.00 92.06 93 GLU A O 1
ATOM 713 N N . TYR A 1 94 ? 17.364 1.780 -17.472 1.00 93.50 94 TYR A N 1
ATOM 714 C CA . TYR A 1 94 ? 16.064 2.300 -17.056 1.00 93.50 94 TYR A CA 1
ATOM 715 C C . TYR A 1 94 ? 16.230 3.658 -16.358 1.00 93.50 94 TYR A C 1
ATOM 717 O O . TYR A 1 94 ? 16.281 3.717 -15.124 1.00 93.50 94 TYR A O 1
ATOM 725 N N . PRO A 1 95 ? 16.346 4.766 -17.112 1.00 93.06 95 PRO A N 1
ATOM 726 C CA . PRO A 1 95 ? 16.353 6.098 -16.526 1.00 93.06 95 PRO A CA 1
ATOM 727 C C . PRO A 1 95 ? 15.006 6.403 -15.864 1.00 93.06 95 PRO A C 1
ATOM 729 O O . PRO A 1 95 ? 13.961 5.901 -16.280 1.00 93.06 95 PRO A O 1
ATOM 732 N N . GLU A 1 96 ? 15.029 7.247 -14.835 1.00 92.00 96 GLU A N 1
ATOM 733 C CA . GLU A 1 96 ? 13.801 7.740 -14.215 1.00 92.00 96 GLU A CA 1
ATOM 734 C C . GLU A 1 96 ? 12.983 8.536 -15.231 1.00 92.00 96 GLU A C 1
ATOM 736 O O . GLU A 1 96 ? 13.512 9.399 -15.940 1.00 92.00 96 GLU A O 1
ATOM 741 N N . LEU A 1 97 ? 11.694 8.209 -15.332 1.00 89.31 97 LEU A N 1
ATOM 742 C CA . LEU A 1 97 ? 10.789 8.912 -16.224 1.00 89.31 97 LEU A CA 1
ATOM 743 C C . LEU A 1 97 ? 10.661 10.368 -15.754 1.00 89.31 97 LEU A C 1
ATOM 745 O O . LEU A 1 97 ? 10.426 10.627 -14.573 1.00 89.31 97 LEU A O 1
ATOM 749 N N . ALA A 1 98 ? 10.774 11.323 -16.677 1.00 84.44 98 ALA A N 1
ATOM 750 C CA . ALA A 1 98 ? 10.589 12.740 -16.369 1.00 84.44 98 ALA A CA 1
ATOM 751 C C . ALA A 1 98 ? 9.135 13.020 -15.955 1.00 84.44 98 ALA A C 1
ATOM 753 O O . ALA A 1 98 ? 8.211 12.497 -16.583 1.00 84.44 98 ALA A O 1
ATOM 754 N N . SER A 1 99 ? 8.919 13.828 -14.914 1.00 81.75 99 SER A N 1
ATOM 755 C CA . SER A 1 99 ? 7.582 14.144 -14.369 1.00 81.75 99 SER A CA 1
ATOM 756 C C . SER A 1 99 ? 6.645 14.809 -15.382 1.00 81.75 99 SER A C 1
ATOM 758 O O . SER A 1 99 ? 5.432 14.703 -15.267 1.00 81.75 99 SER A O 1
ATOM 760 N N . GLU A 1 100 ? 7.204 15.443 -16.412 1.00 78.56 100 GLU A N 1
ATOM 761 C CA . GLU A 1 100 ? 6.473 16.076 -17.517 1.00 78.56 100 GLU A CA 1
ATOM 762 C C . GLU A 1 100 ? 5.802 15.063 -18.464 1.00 78.56 100 GLU A C 1
ATOM 764 O O . GLU A 1 100 ? 4.931 15.428 -19.253 1.00 78.56 100 GLU A O 1
ATOM 769 N N . VAL A 1 101 ? 6.213 13.790 -18.415 1.00 76.12 101 VAL A N 1
ATOM 770 C CA . VAL A 1 101 ? 5.624 12.713 -19.218 1.00 76.12 101 VAL A CA 1
ATOM 771 C C . VAL A 1 101 ? 4.488 12.080 -18.422 1.00 76.12 101 VAL A C 1
ATOM 773 O O . VAL A 1 101 ? 4.754 11.308 -17.503 1.00 76.12 101 VAL A O 1
ATOM 776 N N . SER A 1 102 ? 3.240 12.398 -18.768 1.00 70.25 102 SER A N 1
ATOM 777 C CA . SER A 1 102 ? 2.051 11.796 -18.152 1.00 70.25 102 SER A CA 1
ATOM 778 C C . SER A 1 102 ? 1.784 10.377 -18.663 1.00 70.25 102 SER A C 1
ATOM 780 O O . SER A 1 102 ? 2.311 9.962 -19.704 1.00 70.25 102 SER A O 1
ATOM 782 N N . GLN A 1 103 ? 0.892 9.660 -17.975 1.00 67.31 103 GLN A N 1
ATOM 783 C CA . GLN A 1 103 ? 0.307 8.423 -18.493 1.00 67.31 103 GLN A CA 1
ATOM 784 C C . GLN A 1 103 ? -0.303 8.598 -19.903 1.00 67.31 103 GLN A C 1
ATOM 786 O O . GLN A 1 103 ? -0.727 9.686 -20.311 1.00 67.31 103 GLN A O 1
ATOM 791 N N . LEU A 1 104 ? -0.293 7.511 -20.677 1.00 62.19 104 LEU A N 1
ATOM 792 C CA . LEU A 1 104 ? -0.769 7.453 -22.061 1.00 62.19 104 LEU A CA 1
ATOM 793 C C . LEU A 1 104 ? -2.267 7.814 -22.194 1.00 62.19 104 LEU A C 1
ATOM 795 O O . LEU A 1 104 ? -3.039 7.554 -21.276 1.00 62.19 104 LEU A O 1
ATOM 799 N N . PRO A 1 105 ? -2.698 8.350 -23.359 1.00 54.38 105 PRO A N 1
ATOM 800 C CA . PRO A 1 105 ? -1.948 8.426 -24.606 1.00 54.38 105 PRO A CA 1
ATOM 801 C C . PRO A 1 105 ? -1.512 9.864 -24.931 1.00 54.38 105 PRO A C 1
ATOM 803 O O . PRO A 1 105 ? -1.936 10.427 -25.933 1.00 54.38 105 PRO A O 1
ATOM 806 N N . ALA A 1 106 ? -0.604 10.460 -24.153 1.00 43.34 106 ALA A N 1
ATOM 807 C CA . ALA A 1 106 ? 0.037 11.734 -24.517 1.00 43.34 106 ALA A CA 1
ATOM 808 C C . ALA A 1 106 ? 1.122 11.595 -25.619 1.00 43.34 106 ALA A C 1
ATOM 810 O O . ALA A 1 106 ? 2.010 12.435 -25.748 1.00 43.34 106 ALA A O 1
ATOM 811 N N . VAL A 1 107 ? 1.054 10.554 -26.464 1.00 46.38 107 VAL A N 1
ATOM 812 C CA . VAL A 1 107 ? 1.926 10.402 -27.654 1.00 46.38 107 VAL A CA 1
ATOM 813 C C . VAL A 1 107 ? 1.557 11.421 -28.752 1.00 46.38 107 VAL A C 1
ATOM 815 O O . VAL A 1 107 ? 2.235 11.515 -29.773 1.00 46.38 107 VAL A O 1
ATOM 818 N N . THR A 1 108 ? 0.512 12.231 -28.555 1.00 44.16 108 THR A N 1
ATOM 819 C CA . THR A 1 108 ? 0.057 13.259 -29.504 1.00 44.16 108 THR A CA 1
ATOM 820 C C . THR A 1 108 ? 0.975 14.479 -29.613 1.00 44.16 108 THR A C 1
ATOM 822 O O . THR A 1 108 ? 0.951 15.134 -30.653 1.00 44.16 108 THR A O 1
ATOM 825 N N . ASP A 1 109 ? 1.835 14.743 -28.621 1.00 42.75 109 ASP A N 1
ATOM 826 C CA . ASP A 1 109 ? 2.596 16.006 -28.538 1.00 42.75 109 ASP A CA 1
ATOM 827 C C . ASP A 1 109 ? 4.093 15.865 -28.879 1.00 42.75 109 ASP A C 1
ATOM 829 O O . ASP A 1 109 ? 4.891 16.775 -28.665 1.00 42.75 109 ASP A O 1
ATOM 833 N N . GLY A 1 110 ? 4.509 14.727 -29.447 1.00 47.06 110 GLY A N 1
ATOM 834 C CA . GLY A 1 110 ? 5.889 14.518 -29.911 1.00 47.06 110 GLY A CA 1
ATOM 835 C C . GLY A 1 110 ? 6.897 14.135 -28.819 1.00 47.06 110 GLY A C 1
ATOM 836 O O . GLY A 1 110 ? 8.027 13.765 -29.149 1.00 47.06 110 GLY A O 1
ATOM 837 N N . ASN A 1 111 ? 6.484 14.118 -27.549 1.00 53.38 111 ASN A N 1
ATOM 838 C CA . ASN A 1 111 ? 7.245 13.511 -26.460 1.00 53.38 111 ASN A CA 1
ATOM 839 C C . ASN A 1 111 ? 7.101 11.987 -26.533 1.00 53.38 111 ASN A C 1
ATOM 841 O O . ASN A 1 111 ? 6.118 11.403 -26.082 1.00 53.38 111 ASN A O 1
ATOM 845 N N . LYS A 1 112 ? 8.080 11.325 -27.154 1.00 66.38 112 LYS A N 1
ATOM 846 C CA . LYS A 1 112 ? 8.144 9.861 -27.158 1.00 66.38 112 LYS A CA 1
ATOM 847 C C . LYS A 1 112 ? 8.529 9.379 -25.763 1.00 66.38 112 LYS A C 1
ATOM 849 O O . LYS A 1 112 ? 9.563 9.801 -25.247 1.00 66.38 112 LYS A O 1
ATOM 854 N N . MET A 1 113 ? 7.740 8.467 -25.193 1.00 76.25 113 MET A N 1
ATOM 855 C CA . MET A 1 113 ? 8.202 7.690 -24.044 1.00 76.25 113 MET A CA 1
ATOM 856 C C . MET A 1 113 ? 9.532 7.012 -24.409 1.00 76.25 113 MET A C 1
ATOM 858 O O . MET A 1 113 ? 9.658 6.483 -25.522 1.00 76.25 113 MET A O 1
ATOM 862 N N . PRO A 1 114 ? 10.541 7.057 -23.524 1.00 85.12 114 PRO A N 1
ATOM 863 C CA . PRO A 1 114 ? 11.768 6.301 -23.734 1.00 85.12 114 PRO A CA 1
ATOM 864 C C . PRO A 1 114 ? 11.441 4.798 -23.814 1.00 85.12 114 PRO A C 1
ATOM 866 O O . PRO A 1 114 ? 10.477 4.356 -23.195 1.00 85.12 114 PRO A O 1
ATOM 869 N N . PRO A 1 115 ? 12.226 4.001 -24.560 1.00 86.75 115 PRO A N 1
ATOM 870 C CA . PRO A 1 115 ? 11.950 2.572 -24.749 1.00 86.75 115 PRO A CA 1
ATOM 871 C C . PRO A 1 115 ? 11.986 1.767 -23.442 1.00 86.75 115 PRO A C 1
ATOM 873 O O . PRO A 1 115 ? 11.306 0.752 -23.333 1.00 86.75 115 PRO A O 1
ATOM 876 N N . HIS A 1 116 ? 12.755 2.245 -22.464 1.00 91.44 116 HIS A N 1
ATOM 877 C CA . HIS A 1 116 ? 12.892 1.680 -21.129 1.00 91.44 116 HIS A CA 1
ATOM 878 C C . HIS A 1 116 ? 12.877 2.836 -20.128 1.00 91.44 116 HIS A C 1
ATOM 880 O O . HIS A 1 116 ? 13.513 3.868 -20.374 1.00 91.44 116 HIS A O 1
ATOM 886 N N . PHE A 1 117 ? 12.162 2.691 -19.014 1.00 93.25 117 PHE A N 1
ATOM 887 C CA . PHE A 1 117 ? 12.168 3.680 -17.933 1.00 93.25 117 PHE A CA 1
ATOM 888 C C . PHE A 1 117 ? 11.795 3.079 -16.583 1.00 93.25 117 PHE A C 1
ATOM 890 O O . PHE A 1 117 ? 11.205 2.005 -16.500 1.00 93.25 117 PHE A O 1
ATOM 897 N N . VAL A 1 118 ? 12.114 3.800 -15.511 1.00 94.44 118 VAL A N 1
ATOM 898 C CA . VAL A 1 118 ? 11.609 3.508 -14.168 1.00 94.44 118 VAL A CA 1
ATOM 899 C C . VAL A 1 118 ? 10.622 4.585 -13.726 1.00 94.44 118 VAL A C 1
ATOM 901 O O . VAL A 1 118 ? 10.853 5.777 -13.935 1.00 94.44 118 VAL A O 1
ATOM 904 N N . VAL A 1 119 ? 9.524 4.161 -13.104 1.00 93.88 119 VAL A N 1
ATOM 905 C CA . VAL A 1 119 ? 8.546 5.035 -12.449 1.00 93.88 119 VAL A CA 1
ATOM 906 C C . VAL A 1 119 ? 8.422 4.647 -10.977 1.00 93.88 119 VAL A C 1
ATOM 908 O O . VAL A 1 119 ? 8.370 3.465 -10.639 1.00 93.88 119 VAL A O 1
ATOM 911 N N . SER A 1 120 ? 8.420 5.638 -10.090 1.00 95.38 120 SER A N 1
ATOM 912 C CA . SER A 1 120 ? 8.179 5.430 -8.660 1.00 95.38 120 SER A CA 1
ATOM 913 C C . SER A 1 120 ? 6.696 5.643 -8.371 1.00 95.38 120 SER A C 1
ATOM 915 O O . SER A 1 120 ? 6.163 6.704 -8.692 1.00 95.38 120 SER A O 1
ATOM 917 N N . LEU A 1 121 ? 6.045 4.647 -7.777 1.00 95.06 121 LEU A N 1
ATOM 918 C CA . LEU A 1 121 ? 4.633 4.654 -7.412 1.00 95.06 121 LEU A CA 1
ATOM 919 C C . LEU A 1 121 ? 4.465 4.641 -5.886 1.00 95.06 121 LEU A C 1
ATOM 921 O O . LEU A 1 121 ? 5.205 3.960 -5.170 1.00 95.06 121 LEU A O 1
ATOM 925 N N . GLU A 1 122 ? 3.462 5.367 -5.416 1.00 94.75 122 GLU A N 1
ATOM 926 C CA . GLU A 1 122 ? 2.919 5.399 -4.059 1.00 94.75 122 GLU A CA 1
ATOM 927 C C . GLU A 1 122 ? 1.473 4.883 -4.090 1.00 94.75 122 GLU A C 1
ATOM 929 O O . GLU A 1 122 ? 0.869 4.787 -5.160 1.00 94.75 122 GLU A O 1
ATOM 934 N N . HIS A 1 123 ? 0.911 4.530 -2.932 1.00 93.88 123 HIS A N 1
ATOM 935 C CA . HIS A 1 123 ? -0.427 3.934 -2.826 1.00 93.88 123 HIS A CA 1
ATOM 936 C C . HIS A 1 123 ? -0.577 2.673 -3.689 1.00 93.88 123 HIS A C 1
ATOM 938 O O . HIS A 1 123 ? -1.593 2.462 -4.349 1.00 93.88 123 HIS A O 1
ATOM 94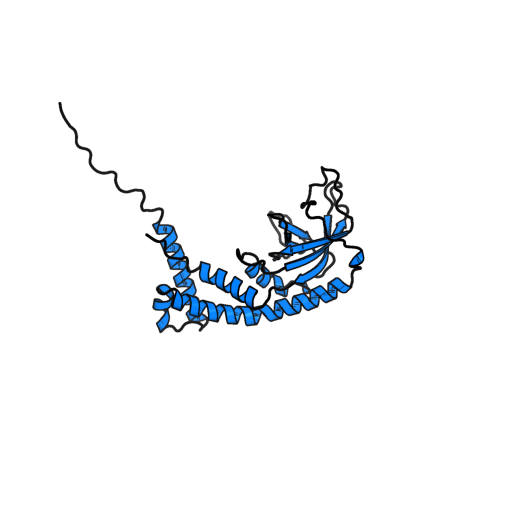4 N N . VAL A 1 124 ? 0.480 1.858 -3.722 1.00 95.19 124 VAL A N 1
ATOM 945 C CA . VAL A 1 124 ? 0.578 0.727 -4.641 1.00 95.19 124 VAL A CA 1
ATOM 946 C C . VAL A 1 124 ? -0.426 -0.360 -4.285 1.00 95.19 124 VAL A C 1
ATOM 948 O O . VAL A 1 124 ? -0.485 -0.769 -3.128 1.00 95.19 124 VAL A O 1
ATOM 951 N N . THR A 1 125 ? -1.136 -0.879 -5.287 1.00 94.62 125 THR A N 1
ATOM 952 C CA . THR 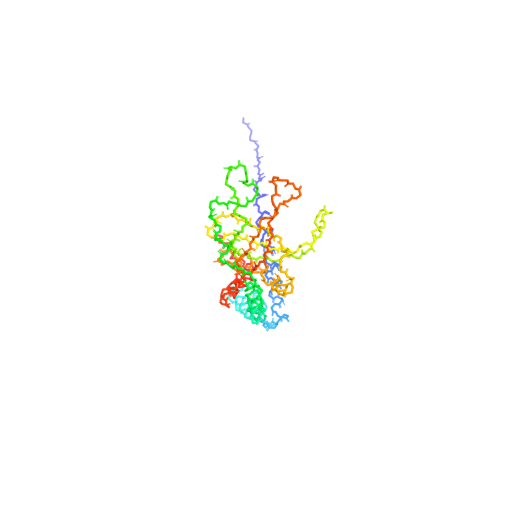A 1 125 ? -1.909 -2.130 -5.204 1.00 94.62 125 THR A CA 1
ATOM 953 C C . THR A 1 125 ? -1.470 -3.105 -6.292 1.00 94.62 125 THR A C 1
ATOM 955 O O . THR A 1 125 ? -0.867 -2.710 -7.295 1.00 94.62 125 THR A O 1
ATOM 958 N N . PHE A 1 126 ? -1.765 -4.386 -6.080 1.00 93.06 126 PHE A N 1
ATOM 959 C CA . PHE A 1 126 ? -1.564 -5.446 -7.061 1.00 93.06 126 PHE A CA 1
ATOM 960 C C . PHE A 1 126 ? -2.912 -6.085 -7.349 1.00 93.06 126 PHE A C 1
ATOM 962 O O . PHE A 1 126 ? -3.549 -6.539 -6.410 1.00 93.06 126 PHE A O 1
ATOM 969 N N . ASP A 1 127 ? -3.318 -6.137 -8.614 1.00 90.31 127 ASP A N 1
ATOM 970 C CA . ASP A 1 127 ? -4.606 -6.716 -8.991 1.00 90.31 127 ASP A CA 1
ATOM 971 C C . ASP A 1 127 ? -4.389 -8.003 -9.802 1.00 90.31 127 ASP A C 1
ATOM 973 O O . ASP A 1 127 ? -3.622 -7.995 -10.779 1.00 90.31 127 ASP A O 1
ATOM 977 N N . PRO A 1 128 ? -5.054 -9.114 -9.443 1.00 88.75 128 PRO A N 1
ATOM 978 C CA . PRO A 1 128 ? -4.978 -10.354 -10.189 1.00 88.75 128 PRO A CA 1
ATOM 979 C C . PRO A 1 128 ? -5.735 -10.264 -11.522 1.00 88.75 128 PRO A C 1
ATOM 981 O O . PRO A 1 128 ? -6.616 -9.418 -11.698 1.00 88.75 128 PRO A O 1
ATOM 984 N N . PRO A 1 129 ? -5.450 -11.183 -12.464 1.00 87.12 129 PRO A N 1
ATOM 985 C CA . PRO A 1 129 ? -6.223 -11.354 -13.683 1.00 87.12 129 PRO A CA 1
ATOM 986 C C . PRO A 1 129 ? -7.710 -11.509 -13.354 1.00 87.12 129 PRO A C 1
ATOM 988 O O . PRO A 1 129 ? -8.114 -12.453 -12.670 1.00 87.12 129 PRO A O 1
ATOM 991 N N . ALA A 1 130 ? -8.527 -10.586 -13.852 1.00 83.06 130 ALA A N 1
ATOM 992 C CA . ALA A 1 130 ? -9.957 -10.549 -13.593 1.00 83.06 130 ALA A CA 1
ATOM 993 C C . ALA A 1 130 ? -10.749 -10.356 -14.891 1.00 83.06 130 ALA A C 1
ATOM 995 O O . ALA A 1 130 ? -10.281 -9.758 -15.865 1.00 83.06 130 ALA A O 1
ATOM 996 N N . GLU A 1 131 ? -11.979 -10.865 -14.895 1.00 76.56 131 GLU A N 1
ATOM 997 C CA . GLU A 1 131 ? -12.957 -10.543 -15.927 1.00 76.56 131 GLU A CA 1
ATOM 998 C C . GLU A 1 131 ? -13.720 -9.287 -15.505 1.00 76.56 131 GLU A C 1
ATOM 1000 O O . GLU A 1 131 ? -14.384 -9.271 -14.467 1.00 76.56 131 GLU A O 1
ATOM 1005 N N . GLN A 1 132 ? -13.635 -8.239 -16.321 1.00 68.81 132 GLN A N 1
ATOM 1006 C CA . GLN A 1 132 ? -14.388 -7.006 -16.120 1.00 68.81 132 GLN A CA 1
ATOM 1007 C C . GLN A 1 132 ? -15.150 -6.680 -17.402 1.00 68.81 132 GLN A C 1
ATOM 1009 O O . GLN A 1 132 ? -14.566 -6.635 -18.484 1.00 68.81 132 GLN A O 1
ATOM 1014 N N . ASP A 1 133 ? -16.468 -6.504 -17.287 1.00 68.88 133 ASP A N 1
ATOM 1015 C CA . ASP A 1 133 ? -17.361 -6.163 -18.402 1.00 68.88 133 ASP A CA 1
ATOM 1016 C C . ASP A 1 133 ? -17.236 -7.099 -19.627 1.00 68.88 133 ASP A C 1
ATOM 1018 O O . ASP A 1 133 ? -17.350 -6.675 -20.778 1.00 68.88 133 ASP A O 1
ATOM 1022 N N . GLY A 1 134 ? -16.997 -8.395 -19.385 1.00 68.94 134 GLY A N 1
ATOM 1023 C CA . GLY A 1 134 ? -16.846 -9.420 -20.427 1.00 68.94 134 GLY A CA 1
ATOM 1024 C C . GLY A 1 134 ? -15.482 -9.430 -21.127 1.00 68.94 134 GLY A C 1
ATOM 1025 O O . GLY A 1 134 ? -15.293 -10.173 -22.093 1.00 68.94 134 GLY A O 1
ATOM 1026 N N . VAL A 1 135 ? -14.527 -8.622 -20.659 1.00 67.50 135 VAL A N 1
ATOM 1027 C CA . VAL A 1 135 ? -13.130 -8.644 -21.102 1.00 67.50 135 VAL A CA 1
ATOM 1028 C C . VAL A 1 135 ? -12.303 -9.396 -20.065 1.00 67.50 135 VAL A C 1
ATOM 1030 O O . VAL A 1 135 ? -12.177 -8.966 -18.920 1.00 67.50 135 VAL A O 1
ATOM 1033 N N . VAL A 1 136 ? -11.722 -10.524 -20.475 1.00 70.88 136 VAL A N 1
ATOM 1034 C CA . VAL A 1 136 ? -10.789 -11.295 -19.644 1.00 70.88 136 VAL A CA 1
ATOM 1035 C C . VAL A 1 136 ? -9.422 -10.625 -19.706 1.00 70.88 136 VAL A C 1
ATOM 1037 O O . VAL A 1 136 ? -8.757 -10.678 -20.744 1.00 70.88 136 VAL A O 1
ATOM 1040 N N . ARG A 1 137 ? -8.986 -10.011 -18.602 1.00 73.06 137 ARG A N 1
ATOM 1041 C CA . ARG A 1 137 ? -7.581 -9.626 -18.437 1.00 73.06 137 ARG A CA 1
ATOM 1042 C C . ARG A 1 137 ? -6.812 -10.856 -17.984 1.00 73.06 137 ARG A C 1
ATOM 1044 O O . ARG A 1 137 ? -7.178 -11.480 -16.995 1.00 73.06 137 ARG A O 1
ATOM 1051 N N . SER A 1 138 ? -5.778 -11.229 -18.730 1.00 77.06 138 SER A N 1
ATOM 1052 C CA . SER A 1 138 ? -4.945 -12.400 -18.425 1.00 77.06 138 SER A CA 1
ATOM 1053 C C . SER A 1 138 ? -3.698 -12.069 -17.604 1.00 77.06 138 SER A C 1
ATOM 1055 O O . SER A 1 138 ? -3.005 -12.983 -17.165 1.00 77.06 138 SER A O 1
ATOM 1057 N N . GLU A 1 139 ? -3.388 -10.786 -17.441 1.00 85.81 139 GLU A N 1
ATOM 1058 C CA . GLU A 1 139 ? -2.161 -10.291 -16.817 1.00 85.81 139 GLU A CA 1
ATOM 1059 C C . GLU A 1 139 ? -2.477 -9.714 -15.432 1.00 85.81 139 GLU A C 1
ATOM 1061 O O . GLU A 1 139 ? -3.554 -9.160 -15.214 1.00 85.81 139 GLU A O 1
ATOM 1066 N N . TRP A 1 140 ? -1.544 -9.880 -14.494 1.00 90.94 140 TRP A N 1
ATOM 1067 C CA . TRP A 1 140 ? -1.573 -9.153 -13.224 1.00 90.94 140 TRP A CA 1
ATOM 1068 C C . TRP A 1 140 ? -1.266 -7.679 -13.475 1.00 90.94 140 TRP A C 1
ATOM 1070 O O . TRP A 1 140 ? -0.534 -7.360 -14.413 1.00 90.94 140 TRP A O 1
ATOM 1080 N N . GLN A 1 141 ? -1.757 -6.794 -12.616 1.00 91.69 141 GLN A N 1
ATOM 1081 C CA . GLN A 1 141 ? -1.507 -5.359 -12.726 1.00 91.69 141 GLN A CA 1
ATOM 1082 C C . GLN A 1 141 ? -0.879 -4.812 -11.450 1.00 91.69 141 GLN A C 1
ATOM 1084 O O . GLN A 1 141 ? -1.161 -5.282 -10.350 1.00 91.69 141 GLN A O 1
ATOM 1089 N N . VAL A 1 142 ? -0.018 -3.808 -11.605 1.00 93.56 142 VAL A N 1
ATOM 1090 C CA . VAL A 1 142 ? 0.390 -2.924 -10.512 1.00 93.56 142 VAL A CA 1
ATOM 1091 C C . VAL A 1 142 ? -0.242 -1.563 -10.746 1.00 93.56 142 VAL A C 1
ATOM 1093 O O . VAL A 1 142 ? -0.144 -1.004 -11.843 1.00 93.56 142 VAL A O 1
ATOM 1096 N N . ASN A 1 143 ? -0.883 -1.036 -9.711 1.00 93.62 143 ASN A N 1
ATOM 1097 C CA . ASN A 1 143 ? -1.487 0.285 -9.734 1.00 93.62 143 ASN A CA 1
ATOM 1098 C C . ASN A 1 143 ? -0.825 1.196 -8.711 1.00 93.62 143 ASN A C 1
ATOM 1100 O O . ASN A 1 143 ? -0.267 0.711 -7.731 1.00 93.62 143 ASN A O 1
ATOM 1104 N N . GLY A 1 144 ? -0.914 2.507 -8.907 1.00 93.75 144 GLY A N 1
ATOM 1105 C CA . GLY A 1 144 ? -0.496 3.476 -7.897 1.00 93.75 144 GLY A CA 1
ATOM 1106 C C . GLY A 1 144 ? -0.427 4.898 -8.433 1.00 93.75 144 GLY A C 1
ATOM 1107 O O . GLY A 1 144 ? -0.481 5.134 -9.638 1.00 93.75 144 GLY A O 1
ATOM 1108 N N . LEU A 1 145 ? -0.285 5.856 -7.526 1.00 92.19 145 LEU A N 1
ATOM 1109 C CA . LEU A 1 145 ? -0.018 7.248 -7.869 1.00 92.19 145 LEU A CA 1
ATOM 1110 C C . LEU A 1 145 ? 1.470 7.428 -8.110 1.00 92.19 145 LEU A C 1
ATOM 1112 O O . LEU A 1 145 ? 2.297 6.986 -7.315 1.00 92.19 145 LEU A O 1
ATOM 1116 N N . ARG A 1 146 ? 1.840 8.102 -9.191 1.00 91.62 146 ARG A N 1
ATOM 1117 C CA . ARG A 1 146 ? 3.232 8.445 -9.413 1.00 91.62 146 ARG A CA 1
ATOM 1118 C C . ARG A 1 146 ? 3.708 9.414 -8.342 1.00 91.62 146 ARG A C 1
ATOM 1120 O O . ARG A 1 146 ? 3.126 10.473 -8.116 1.00 91.62 146 ARG A O 1
ATOM 1127 N N . LYS A 1 147 ? 4.831 9.062 -7.730 1.00 89.25 147 LYS A N 1
ATOM 1128 C CA . LYS A 1 147 ? 5.467 9.875 -6.707 1.00 89.25 147 LYS A CA 1
ATOM 1129 C C . LYS A 1 147 ? 5.787 11.282 -7.229 1.00 89.25 147 LYS A C 1
ATOM 1131 O O . LYS A 1 147 ? 6.215 11.449 -8.372 1.00 89.25 147 LYS A O 1
ATOM 1136 N N . ASP A 1 148 ? 5.585 12.283 -6.374 1.00 84.25 148 ASP A N 1
ATOM 1137 C CA . ASP A 1 148 ? 5.874 13.702 -6.632 1.00 84.25 148 ASP A CA 1
ATOM 1138 C C . ASP A 1 148 ? 5.114 14.315 -7.834 1.00 84.25 148 ASP A C 1
ATOM 1140 O O . ASP A 1 148 ? 5.445 15.414 -8.284 1.00 84.25 148 ASP A O 1
ATOM 1144 N N . THR A 1 149 ? 4.076 13.638 -8.347 1.00 82.62 149 THR A N 1
ATOM 1145 C CA . THR A 1 149 ? 3.234 14.114 -9.457 1.00 82.62 149 THR A CA 1
ATOM 1146 C C . THR A 1 149 ? 1.759 14.015 -9.064 1.00 82.62 149 THR A C 1
ATOM 1148 O O . THR A 1 149 ? 1.234 12.924 -8.868 1.00 82.62 149 THR A O 1
ATOM 1151 N N . SER A 1 150 ? 1.080 15.159 -8.922 1.00 75.56 150 SER A N 1
ATOM 1152 C CA . SER A 1 150 ? -0.329 15.189 -8.493 1.00 75.56 150 SER A CA 1
ATOM 1153 C C . SER A 1 150 ? -1.229 14.485 -9.505 1.00 75.56 150 SER A C 1
ATOM 1155 O O . SER A 1 150 ? -1.131 14.760 -10.700 1.00 75.56 150 SER A O 1
ATOM 1157 N N . ASP A 1 151 ? -2.125 13.631 -9.008 1.00 76.44 151 ASP A N 1
ATOM 1158 C CA . ASP A 1 151 ? -3.207 12.988 -9.769 1.00 76.44 151 ASP A CA 1
ATOM 1159 C C . ASP A 1 151 ? -2.756 12.148 -10.986 1.00 76.44 151 ASP A C 1
ATOM 1161 O O . ASP A 1 151 ? -3.559 11.829 -11.864 1.00 76.44 151 ASP A O 1
ATOM 1165 N N . ASP A 1 152 ? -1.481 11.745 -11.040 1.00 85.38 152 ASP A N 1
ATOM 1166 C CA . ASP A 1 152 ? -0.934 10.878 -12.091 1.00 85.38 152 ASP A CA 1
ATOM 1167 C C . ASP A 1 152 ? -1.008 9.413 -11.640 1.00 85.38 152 ASP A C 1
ATOM 1169 O O . ASP A 1 152 ? -0.038 8.835 -11.153 1.00 85.38 152 ASP A O 1
ATOM 1173 N N . PHE A 1 153 ? -2.204 8.828 -11.733 1.00 88.81 153 PHE A N 1
ATOM 1174 C CA . PHE A 1 153 ? -2.453 7.418 -11.418 1.00 88.81 153 PHE A CA 1
ATOM 1175 C C . PHE A 1 153 ? -2.039 6.513 -12.575 1.00 88.81 153 PHE A C 1
ATOM 1177 O O . PHE A 1 153 ? -2.415 6.776 -13.707 1.00 88.81 153 PHE A O 1
ATOM 1184 N N . TRP A 1 154 ? -1.314 5.435 -12.300 1.00 90.38 154 TRP A N 1
ATOM 1185 C CA . TRP A 1 154 ? -0.832 4.488 -13.300 1.00 90.38 154 TRP A CA 1
ATOM 1186 C C . TRP A 1 154 ? -1.412 3.100 -13.046 1.00 90.38 154 TRP A C 1
ATOM 1188 O O . TRP A 1 154 ? -1.458 2.648 -11.906 1.00 90.38 154 TRP A O 1
ATOM 1198 N N . THR A 1 155 ? -1.761 2.412 -14.132 1.00 90.69 155 THR A N 1
ATOM 1199 C CA . THR A 1 155 ? -2.076 0.979 -14.167 1.00 90.69 155 THR A CA 1
ATOM 1200 C C . THR A 1 155 ? -1.143 0.330 -15.177 1.00 90.69 155 THR A C 1
ATOM 1202 O O . THR A 1 155 ? -1.126 0.724 -16.345 1.00 90.69 155 THR A O 1
ATOM 1205 N N . LEU A 1 156 ? -0.338 -0.630 -14.729 1.00 90.31 156 LEU A N 1
ATOM 1206 C CA . LEU A 1 156 ? 0.710 -1.249 -15.535 1.00 90.31 156 LEU A CA 1
ATOM 1207 C C . LEU A 1 156 ? 0.601 -2.772 -15.505 1.00 90.31 156 LEU A C 1
ATOM 1209 O O . LEU A 1 156 ? 0.539 -3.370 -14.430 1.00 90.31 156 LEU A O 1
ATOM 1213 N N . ASP A 1 157 ? 0.652 -3.393 -16.681 1.00 89.62 157 ASP A N 1
ATOM 1214 C CA . ASP A 1 157 ? 0.572 -4.845 -16.814 1.00 89.62 157 ASP A CA 1
ATOM 1215 C C . ASP A 1 157 ? 1.906 -5.518 -16.462 1.00 89.62 157 ASP A C 1
ATOM 1217 O O . ASP A 1 157 ? 2.985 -5.147 -16.945 1.00 89.62 157 ASP A O 1
ATOM 1221 N N . ILE A 1 158 ? 1.836 -6.559 -15.636 1.00 88.44 158 ILE A N 1
ATOM 1222 C CA . ILE A 1 158 ? 2.985 -7.326 -15.165 1.00 88.44 158 ILE A CA 1
ATOM 1223 C C . ILE A 1 158 ? 3.224 -8.507 -16.101 1.00 88.44 158 ILE A C 1
ATOM 1225 O O . ILE A 1 158 ? 2.437 -9.449 -16.158 1.00 88.44 158 ILE A O 1
ATOM 1229 N N . SER A 1 159 ? 4.332 -8.463 -16.845 1.00 77.56 159 SER A N 1
ATOM 1230 C CA . SER A 1 159 ? 4.691 -9.499 -17.830 1.00 77.56 159 SER A CA 1
ATOM 1231 C C . SER A 1 159 ? 6.069 -10.126 -17.599 1.00 77.56 159 SER A C 1
ATOM 1233 O O . SER A 1 159 ? 6.282 -11.278 -17.969 1.00 77.56 159 SER A O 1
ATOM 1235 N N . GLY A 1 160 ? 7.011 -9.406 -16.980 1.00 65.44 160 GLY A N 1
ATOM 1236 C CA . GLY A 1 160 ? 8.379 -9.883 -16.728 1.00 65.44 160 GLY A CA 1
ATOM 1237 C C . GLY A 1 160 ? 8.601 -10.549 -15.366 1.00 65.44 160 GLY A C 1
ATOM 1238 O O . GLY A 1 160 ? 9.699 -11.037 -15.096 1.00 65.44 160 GLY A O 1
ATOM 1239 N N . ILE A 1 161 ? 7.579 -10.580 -14.506 1.00 70.69 161 ILE A N 1
ATOM 1240 C CA . ILE A 1 161 ? 7.647 -11.074 -13.124 1.00 70.69 161 ILE A CA 1
ATOM 1241 C C . ILE A 1 161 ? 6.473 -12.022 -12.883 1.00 70.69 161 ILE A C 1
ATOM 1243 O O . ILE A 1 161 ? 5.363 -11.765 -13.341 1.00 70.69 161 ILE A O 1
ATOM 1247 N N . GLY A 1 162 ? 6.716 -13.125 -12.173 1.00 73.94 162 GLY A N 1
ATOM 1248 C CA . GLY A 1 162 ? 5.653 -14.046 -11.775 1.00 73.94 162 GLY A CA 1
ATOM 1249 C C . GLY A 1 162 ? 4.884 -13.535 -10.548 1.00 73.94 162 GLY A C 1
ATOM 1250 O O . GLY A 1 162 ? 5.492 -12.901 -9.685 1.00 73.94 162 GLY A O 1
ATOM 1251 N N . PRO A 1 163 ? 3.585 -13.859 -10.415 1.00 78.31 163 PRO A N 1
ATOM 1252 C CA . PRO A 1 163 ? 2.742 -13.359 -9.323 1.00 78.31 163 PRO A CA 1
ATOM 1253 C C . PRO A 1 163 ? 3.231 -13.737 -7.923 1.00 78.31 163 PRO A C 1
ATOM 1255 O O . PRO A 1 163 ? 3.093 -12.956 -6.992 1.00 78.31 163 PRO A O 1
ATOM 1258 N N . HIS A 1 164 ? 3.928 -14.867 -7.790 1.00 84.12 164 HIS A N 1
ATOM 1259 C CA . HIS A 1 164 ? 4.525 -15.340 -6.536 1.00 84.12 164 HIS A CA 1
ATOM 1260 C C . HIS A 1 164 ? 5.436 -14.310 -5.825 1.00 84.12 164 HIS A C 1
ATOM 1262 O O . HIS A 1 164 ? 5.686 -14.400 -4.617 1.00 84.12 164 HIS A O 1
ATOM 1268 N N . ASP A 1 165 ? 5.981 -13.334 -6.556 1.00 83.25 165 ASP A N 1
ATOM 1269 C CA . ASP A 1 165 ? 6.848 -12.316 -5.963 1.00 83.25 165 ASP A CA 1
ATOM 1270 C C . ASP A 1 165 ? 6.077 -11.259 -5.152 1.00 83.25 165 ASP A C 1
ATOM 1272 O O . ASP A 1 165 ? 6.700 -10.597 -4.323 1.00 83.25 165 ASP A O 1
ATOM 1276 N N . PHE A 1 166 ? 4.761 -11.114 -5.358 1.00 84.69 166 PHE A N 1
ATOM 1277 C CA . PHE A 1 166 ? 3.941 -10.052 -4.755 1.00 84.69 166 PHE A CA 1
ATOM 1278 C C . PHE A 1 166 ? 2.501 -10.453 -4.378 1.00 84.69 166 PHE A C 1
ATOM 1280 O O . PHE A 1 166 ? 1.843 -9.673 -3.696 1.00 84.69 166 PHE A O 1
ATOM 1287 N N . GLU A 1 167 ? 2.016 -11.643 -4.752 1.00 86.62 167 GLU A N 1
ATOM 1288 C CA . GLU A 1 167 ? 0.639 -12.103 -4.481 1.00 86.62 167 GLU A CA 1
ATOM 1289 C C . GLU A 1 167 ? 0.283 -12.077 -2.986 1.00 86.62 167 GLU A C 1
ATOM 1291 O O . GLU A 1 167 ? -0.800 -11.644 -2.612 1.00 86.62 167 GLU A O 1
ATOM 1296 N N . ASP A 1 168 ? 1.231 -12.423 -2.110 1.00 87.81 168 ASP A N 1
ATOM 1297 C CA . ASP A 1 168 ? 1.014 -12.399 -0.658 1.00 87.81 168 ASP A CA 1
ATOM 1298 C C . ASP A 1 168 ? 0.789 -10.966 -0.116 1.00 87.81 168 ASP A C 1
ATOM 1300 O O . ASP A 1 168 ? 0.246 -10.786 0.975 1.00 87.81 168 ASP A O 1
ATOM 1304 N N . ALA A 1 169 ? 1.223 -9.934 -0.850 1.00 89.94 169 ALA A N 1
ATOM 1305 C CA . ALA A 1 169 ? 1.100 -8.532 -0.457 1.00 89.94 169 ALA A CA 1
ATOM 1306 C C . ALA A 1 169 ? -0.131 -7.822 -1.043 1.00 89.94 169 ALA A C 1
ATOM 1308 O O . ALA A 1 169 ? -0.391 -6.694 -0.627 1.00 89.94 169 ALA A O 1
ATOM 1309 N N . GLU A 1 170 ? -0.883 -8.447 -1.958 1.00 91.62 170 GLU A N 1
ATOM 1310 C CA . GLU A 1 170 ? -2.076 -7.867 -2.605 1.00 91.62 170 GLU A CA 1
ATOM 1311 C C . GLU A 1 170 ? -3.062 -7.297 -1.577 1.00 91.62 170 GLU A C 1
ATOM 1313 O O . GLU A 1 170 ? -3.334 -6.091 -1.564 1.00 91.62 170 GLU A O 1
ATOM 1318 N N . ASP A 1 171 ? -3.551 -8.153 -0.676 1.00 91.06 171 ASP A N 1
ATOM 1319 C CA . ASP A 1 171 ? -4.578 -7.783 0.299 1.00 91.06 171 ASP A CA 1
ATOM 1320 C C . ASP A 1 171 ? -4.070 -6.691 1.245 1.00 91.06 171 ASP A C 1
ATOM 1322 O O . ASP A 1 171 ? -4.763 -5.718 1.550 1.00 91.06 171 ASP A O 1
ATOM 1326 N N . ILE A 1 172 ? -2.818 -6.826 1.691 1.00 94.38 172 ILE A N 1
ATOM 1327 C CA . ILE A 1 172 ? -2.209 -5.901 2.649 1.00 94.38 172 ILE A CA 1
ATOM 1328 C C . ILE A 1 172 ? -2.027 -4.529 2.005 1.00 94.38 172 ILE A C 1
ATOM 1330 O O . ILE A 1 172 ? -2.353 -3.514 2.618 1.00 94.38 172 ILE A O 1
ATOM 1334 N N . CYS A 1 173 ? -1.519 -4.482 0.777 1.00 95.06 173 CYS A N 1
ATOM 1335 C CA . CYS A 1 173 ? -1.317 -3.227 0.074 1.00 95.06 173 CYS A CA 1
ATOM 1336 C C . CYS A 1 173 ? -2.638 -2.553 -0.292 1.00 95.06 173 CYS A C 1
ATOM 1338 O O . CYS A 1 173 ? -2.754 -1.343 -0.108 1.00 95.06 173 CYS A O 1
ATOM 1340 N N . SER A 1 174 ? -3.664 -3.321 -0.657 1.00 92.44 174 SER A N 1
ATOM 1341 C CA . SER A 1 174 ? -5.024 -2.805 -0.853 1.00 92.44 174 SER A CA 1
ATOM 1342 C C . SER A 1 174 ? -5.589 -2.157 0.415 1.00 92.44 174 SER A C 1
ATOM 1344 O O . SER A 1 174 ? -6.171 -1.075 0.355 1.00 92.44 174 SER A O 1
ATOM 1346 N N . MET A 1 175 ? -5.356 -2.753 1.589 1.00 91.31 175 MET A N 1
ATOM 1347 C CA . MET A 1 175 ? -5.752 -2.147 2.867 1.00 91.31 175 MET A CA 1
ATOM 1348 C C . MET A 1 175 ? -4.961 -0.874 3.212 1.00 91.31 175 MET A C 1
ATOM 1350 O O . MET A 1 175 ? -5.450 -0.044 3.978 1.00 91.31 175 MET A O 1
ATOM 1354 N N . LEU A 1 176 ? -3.742 -0.718 2.686 1.00 93.31 176 LEU A N 1
ATOM 1355 C CA . LEU A 1 176 ? -2.855 0.413 2.977 1.00 93.31 176 LEU A CA 1
ATOM 1356 C C . LEU A 1 176 ? -2.933 1.547 1.938 1.00 93.31 176 LEU A C 1
ATOM 1358 O O . LEU A 1 176 ? -2.447 2.642 2.218 1.00 93.31 176 LEU A O 1
ATOM 1362 N N . ALA A 1 177 ? -3.520 1.313 0.761 1.00 86.88 177 ALA A N 1
ATOM 1363 C CA . ALA A 1 177 ? -3.483 2.235 -0.378 1.00 86.88 177 ALA A CA 1
ATOM 1364 C C . ALA A 1 177 ? -4.345 3.501 -0.211 1.00 86.88 177 ALA A C 1
ATOM 1366 O O . ALA A 1 177 ? -4.104 4.490 -0.893 1.00 86.88 177 ALA A O 1
ATOM 1367 N N . TYR A 1 178 ? -5.308 3.517 0.713 1.00 78.44 178 TYR A N 1
ATOM 1368 C CA . TYR A 1 178 ? -6.310 4.591 0.822 1.00 78.44 178 TYR A CA 1
ATOM 1369 C C . TYR A 1 178 ? -6.150 5.491 2.057 1.00 78.44 178 TYR A C 1
ATOM 1371 O O . TYR A 1 178 ? -7.124 6.081 2.520 1.00 78.44 178 TYR A O 1
ATOM 1379 N N . SER A 1 179 ? -4.946 5.586 2.630 1.00 85.38 179 SER A N 1
ATOM 1380 C CA . SER A 1 179 ? -4.683 6.585 3.673 1.00 85.38 179 SER A CA 1
ATOM 1381 C C . SER A 1 179 ? -4.506 7.971 3.061 1.00 85.38 179 SER A C 1
ATOM 1383 O O . SER A 1 179 ? -3.704 8.157 2.151 1.00 85.38 179 SER A O 1
ATOM 1385 N N . ASP A 1 180 ? -5.198 8.958 3.626 1.00 81.31 180 ASP A N 1
ATOM 1386 C CA . ASP A 1 180 ? -5.036 10.369 3.259 1.00 81.31 180 ASP A CA 1
ATOM 1387 C C . ASP A 1 180 ? -3.723 10.976 3.789 1.00 81.31 180 ASP A C 1
ATOM 1389 O O . ASP A 1 180 ? -3.320 12.063 3.375 1.00 81.31 180 ASP A O 1
ATOM 1393 N N . SER A 1 181 ? -3.079 10.326 4.765 1.00 84.94 181 SER A N 1
ATOM 1394 C CA . SER A 1 181 ? -1.954 10.902 5.513 1.00 84.94 181 SER A CA 1
ATOM 1395 C C . SER A 1 181 ? -0.596 10.318 5.125 1.00 84.94 181 SER A C 1
ATOM 1397 O O . SER A 1 181 ? 0.436 10.961 5.343 1.00 84.94 181 SER A O 1
ATOM 1399 N N . LEU A 1 182 ? -0.582 9.095 4.589 1.00 91.81 182 LEU A N 1
ATOM 1400 C CA . LEU A 1 182 ? 0.623 8.322 4.325 1.00 91.81 182 LEU A CA 1
ATOM 1401 C C . LEU A 1 182 ? 0.480 7.500 3.032 1.00 91.81 182 LEU A C 1
ATOM 1403 O O . LEU A 1 182 ? -0.587 6.957 2.767 1.00 91.81 182 LEU A O 1
ATOM 1407 N N . PRO A 1 183 ? 1.575 7.304 2.277 1.00 88.06 183 PRO A N 1
ATOM 1408 C CA . PRO A 1 183 ? 1.538 6.666 0.958 1.00 88.06 183 PRO A CA 1
ATOM 1409 C C . PRO A 1 183 ? 1.287 5.148 0.963 1.00 88.06 183 PRO A C 1
ATOM 1411 O O . PRO A 1 183 ? 1.216 4.541 -0.101 1.00 88.06 183 PRO A O 1
ATOM 1414 N N . GLY A 1 184 ? 1.204 4.495 2.127 1.00 93.62 184 GLY A N 1
ATOM 1415 C CA . GLY A 1 184 ? 1.029 3.041 2.209 1.00 93.62 184 GLY A CA 1
ATOM 1416 C C . GLY A 1 184 ? 2.162 2.251 1.545 1.00 93.62 184 GLY A C 1
ATOM 1417 O O . GLY A 1 184 ? 3.339 2.478 1.831 1.00 93.62 184 GLY A O 1
ATOM 1418 N N . CYS A 1 185 ? 1.804 1.286 0.695 1.00 96.44 185 CYS A N 1
ATOM 1419 C CA . CYS A 1 185 ? 2.759 0.540 -0.124 1.00 96.44 185 CYS A CA 1
ATOM 1420 C C . CYS A 1 185 ? 3.346 1.414 -1.240 1.00 96.44 185 CYS A C 1
ATOM 1422 O O . CYS A 1 185 ? 2.647 2.215 -1.855 1.00 96.44 185 CYS A O 1
ATOM 1424 N N . SER A 1 186 ? 4.633 1.247 -1.540 1.00 96.75 186 SER A N 1
ATOM 1425 C CA . SER A 1 186 ? 5.300 1.952 -2.639 1.00 96.75 186 SER A CA 1
ATOM 1426 C C . SER A 1 186 ? 6.126 0.989 -3.484 1.00 96.75 186 SER A C 1
ATOM 1428 O O . SER A 1 186 ? 6.480 -0.107 -3.044 1.00 96.75 186 SER A O 1
ATOM 1430 N N . ALA A 1 187 ? 6.457 1.386 -4.708 1.00 96.00 187 ALA A N 1
ATOM 1431 C CA . ALA A 1 187 ? 7.265 0.571 -5.604 1.00 96.00 187 ALA A CA 1
ATOM 1432 C C . ALA A 1 187 ? 8.064 1.429 -6.583 1.00 96.00 187 ALA A C 1
ATOM 1434 O O . ALA A 1 187 ? 7.610 2.485 -7.012 1.00 96.00 187 ALA A O 1
ATOM 1435 N N . ARG A 1 188 ? 9.234 0.944 -6.999 1.00 95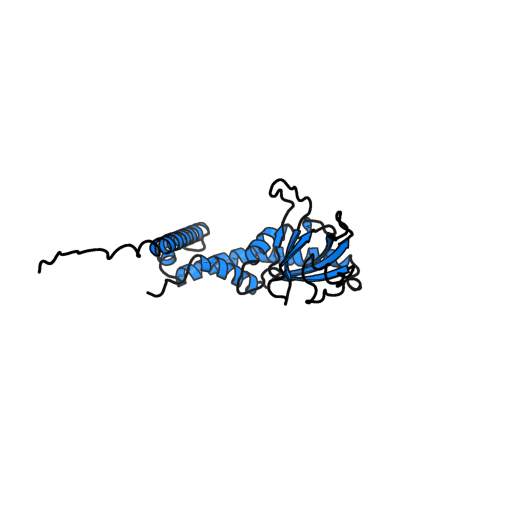.50 188 ARG A N 1
ATOM 1436 C CA . ARG A 1 188 ? 9.896 1.415 -8.224 1.00 95.50 188 ARG A CA 1
ATOM 1437 C C . ARG A 1 188 ? 9.688 0.366 -9.302 1.00 95.50 188 ARG A C 1
ATOM 1439 O O . ARG A 1 188 ? 10.097 -0.783 -9.138 1.00 95.50 188 ARG A O 1
ATOM 1446 N N . VAL A 1 189 ? 9.021 0.754 -10.377 1.00 94.75 189 VAL A N 1
ATOM 1447 C CA . VAL A 1 189 ? 8.555 -0.142 -11.433 1.00 94.75 189 VAL A CA 1
ATOM 1448 C C . VAL A 1 189 ? 9.378 0.110 -12.687 1.00 94.75 189 VAL A C 1
ATOM 1450 O O . VAL A 1 189 ? 9.436 1.234 -13.179 1.00 94.75 189 VAL A O 1
ATOM 1453 N N . PHE A 1 190 ? 10.039 -0.932 -13.183 1.00 94.06 190 PHE A N 1
ATOM 1454 C CA . PHE A 1 190 ? 10.874 -0.895 -14.381 1.00 94.06 190 PHE A CA 1
ATOM 1455 C C . PHE A 1 190 ? 10.038 -1.359 -15.567 1.00 94.06 190 PHE A C 1
ATOM 1457 O O . PHE A 1 190 ? 9.509 -2.474 -15.550 1.00 94.06 190 PHE A O 1
ATOM 1464 N N . VAL A 1 191 ? 9.904 -0.499 -16.568 1.00 92.69 191 VAL A N 1
ATOM 1465 C CA . VAL A 1 191 ? 8.926 -0.630 -17.647 1.00 92.69 191 VAL A CA 1
ATOM 1466 C C . VAL A 1 191 ? 9.631 -0.638 -18.995 1.00 92.69 191 VAL A C 1
ATOM 1468 O O . VAL A 1 191 ? 10.466 0.228 -19.268 1.00 92.69 191 VAL A O 1
ATOM 1471 N N . ASP A 1 192 ? 9.244 -1.592 -19.836 1.00 91.06 192 ASP A N 1
ATOM 1472 C CA . ASP A 1 192 ? 9.566 -1.622 -21.258 1.00 91.06 192 ASP A CA 1
ATOM 1473 C C . ASP A 1 192 ? 8.364 -1.137 -22.070 1.00 91.06 192 ASP A C 1
ATOM 1475 O O . ASP A 1 192 ? 7.214 -1.495 -21.798 1.00 91.06 192 ASP A O 1
ATOM 1479 N N . VAL A 1 193 ? 8.642 -0.344 -23.103 1.00 88.25 193 VAL A N 1
ATOM 1480 C CA . VAL A 1 193 ? 7.643 0.099 -24.076 1.00 88.25 193 VAL A CA 1
ATOM 1481 C C . VAL A 1 193 ? 7.661 -0.856 -25.264 1.00 88.25 193 VAL A C 1
ATOM 1483 O O . VAL A 1 193 ? 8.576 -0.831 -26.091 1.00 88.25 193 VAL A O 1
ATOM 1486 N N . ALA A 1 194 ? 6.632 -1.690 -25.368 1.00 82.00 194 ALA A N 1
ATOM 1487 C CA . ALA A 1 194 ? 6.433 -2.598 -26.487 1.00 82.00 194 ALA A CA 1
ATOM 1488 C C . ALA A 1 194 ? 5.494 -1.980 -27.543 1.00 82.00 194 ALA A C 1
ATOM 1490 O O . ALA A 1 194 ? 4.603 -1.190 -27.215 1.00 82.00 194 ALA A O 1
ATOM 1491 N N . PRO A 1 195 ? 5.647 -2.332 -28.833 1.00 76.75 195 PRO A N 1
ATOM 1492 C CA . PRO A 1 195 ? 4.635 -2.017 -29.833 1.00 76.75 195 PRO A CA 1
ATOM 1493 C C . PRO A 1 195 ? 3.316 -2.689 -29.447 1.00 76.75 195 PRO A C 1
ATOM 1495 O O . PRO A 1 195 ? 3.266 -3.912 -29.346 1.00 76.75 195 PRO A O 1
ATOM 1498 N N . GLY A 1 196 ? 2.261 -1.903 -29.242 1.00 71.88 196 GLY A N 1
ATOM 1499 C CA . GLY A 1 196 ? 0.940 -2.462 -28.987 1.00 71.88 196 GLY A CA 1
ATOM 1500 C C . GLY A 1 196 ? 0.245 -2.928 -30.262 1.00 71.88 196 GLY A C 1
ATOM 1501 O O . GLY A 1 196 ? 0.648 -2.591 -31.382 1.00 71.88 196 GLY A O 1
ATOM 1502 N N . ILE A 1 197 ? -0.849 -3.675 -30.090 1.00 71.69 197 ILE A N 1
ATOM 1503 C CA . ILE A 1 197 ? -1.711 -4.137 -31.197 1.00 71.69 197 ILE A CA 1
ATOM 1504 C C . ILE A 1 197 ? -2.196 -2.954 -32.058 1.00 71.69 197 ILE A C 1
ATOM 1506 O O . ILE A 1 197 ? -2.342 -3.073 -33.277 1.00 71.69 197 ILE A O 1
ATOM 1510 N N . ILE A 1 198 ? -2.416 -1.793 -31.431 1.00 70.06 198 ILE A N 1
ATOM 1511 C CA . ILE A 1 198 ? -2.711 -0.529 -32.106 1.00 70.06 198 ILE A CA 1
ATOM 1512 C C . ILE A 1 198 ? -1.405 0.283 -32.171 1.00 70.06 198 ILE A C 1
ATOM 1514 O O . ILE A 1 198 ? -0.897 0.668 -31.124 1.00 70.06 198 ILE A O 1
ATOM 1518 N N . PRO A 1 199 ? -0.879 0.642 -33.362 1.00 64.12 199 PRO A N 1
ATOM 1519 C CA . PRO A 1 199 ? 0.420 1.325 -33.496 1.00 64.12 199 PRO A CA 1
ATOM 1520 C C . PRO A 1 199 ? 0.560 2.654 -32.736 1.00 64.12 199 PRO A C 1
ATOM 1522 O O . PRO A 1 199 ? 1.670 3.109 -32.481 1.00 64.12 199 PRO A O 1
ATOM 1525 N N . GLN A 1 200 ? -0.569 3.286 -32.408 1.00 67.50 200 GLN A N 1
ATOM 1526 C CA . GLN A 1 200 ? -0.662 4.558 -31.683 1.00 67.50 200 GLN A CA 1
ATOM 1527 C C . GLN A 1 200 ? -0.710 4.366 -30.153 1.00 67.50 200 GLN A C 1
ATOM 1529 O O . GLN A 1 200 ? -0.655 5.342 -29.411 1.00 67.50 200 GLN A O 1
ATOM 1534 N N . MET A 1 201 ? -0.886 3.127 -29.686 1.00 71.50 201 MET A N 1
ATOM 1535 C CA . MET A 1 201 ? -1.063 2.769 -28.280 1.00 71.50 201 MET A CA 1
ATOM 1536 C C . MET A 1 201 ? 0.010 1.742 -27.925 1.00 71.50 201 MET A C 1
ATOM 1538 O O . MET A 1 201 ? -0.211 0.546 -28.112 1.00 71.50 201 MET A O 1
ATOM 1542 N N . PRO A 1 202 ? 1.204 2.190 -27.506 1.00 78.56 202 PRO A N 1
ATOM 1543 C CA . PRO A 1 202 ? 2.228 1.263 -27.061 1.00 78.56 202 PRO A CA 1
ATOM 1544 C C . PRO A 1 202 ? 1.758 0.520 -25.807 1.00 78.56 202 PRO A C 1
ATOM 1546 O O . PRO A 1 202 ? 1.016 1.063 -24.989 1.00 78.56 202 PRO A O 1
ATOM 1549 N N . GLU A 1 203 ? 2.213 -0.717 -25.665 1.00 81.62 203 GLU A N 1
ATOM 1550 C CA . GLU A 1 203 ? 1.990 -1.516 -24.466 1.00 81.62 203 GLU A CA 1
ATOM 1551 C C . GLU A 1 203 ? 3.121 -1.251 -23.473 1.00 81.62 203 GLU A C 1
ATOM 1553 O O . GLU A 1 203 ? 4.299 -1.282 -23.832 1.00 81.62 203 GLU A O 1
ATOM 1558 N N . LEU A 1 204 ? 2.763 -0.979 -22.221 1.00 87.31 204 LEU A N 1
ATOM 1559 C CA . LEU A 1 204 ? 3.715 -0.774 -21.136 1.00 87.31 204 LEU A CA 1
ATOM 1560 C C . LEU A 1 204 ? 3.816 -2.067 -20.340 1.00 87.31 204 LEU A C 1
ATOM 1562 O O . LEU A 1 204 ? 2.846 -2.479 -19.706 1.00 87.31 204 LEU A O 1
ATOM 1566 N N . LYS A 1 205 ? 4.976 -2.717 -20.392 1.00 88.38 205 LYS A N 1
ATOM 1567 C CA . LYS A 1 205 ? 5.189 -4.017 -19.755 1.00 88.38 205 LYS A CA 1
ATOM 1568 C C . LYS A 1 205 ? 6.142 -3.871 -18.580 1.00 88.38 205 LYS A C 1
ATOM 1570 O O . LYS A 1 205 ? 7.273 -3.411 -18.737 1.00 88.38 205 LYS A O 1
ATOM 1575 N N . VAL A 1 206 ? 5.695 -4.275 -17.394 1.00 92.19 206 VAL A N 1
ATOM 1576 C CA . VAL A 1 206 ? 6.539 -4.275 -16.196 1.00 92.19 206 VAL A CA 1
ATOM 1577 C C . VAL A 1 206 ? 7.512 -5.444 -16.256 1.00 92.19 206 VAL A C 1
ATOM 1579 O O . VAL A 1 206 ? 7.109 -6.611 -16.292 1.00 92.19 206 VAL A O 1
ATOM 1582 N N . MET A 1 207 ? 8.799 -5.109 -16.225 1.00 91.44 207 MET A N 1
ATOM 1583 C CA . MET A 1 207 ? 9.915 -6.050 -16.297 1.00 91.44 207 MET A CA 1
ATOM 1584 C C . MET A 1 207 ? 10.482 -6.392 -14.922 1.00 91.44 207 MET A C 1
ATOM 1586 O O . MET A 1 207 ? 10.930 -7.514 -14.695 1.00 91.44 207 MET A O 1
ATOM 1590 N N . ALA A 1 208 ? 10.464 -5.431 -13.999 1.00 92.88 208 ALA A N 1
ATOM 1591 C CA . ALA A 1 208 ? 10.882 -5.621 -12.618 1.00 92.88 208 ALA A CA 1
ATOM 1592 C C . ALA A 1 208 ? 10.141 -4.658 -11.683 1.00 92.88 208 ALA A C 1
ATOM 1594 O O . ALA A 1 208 ? 9.719 -3.576 -12.088 1.00 92.88 208 ALA A O 1
ATOM 1595 N N . ILE A 1 209 ? 10.031 -5.047 -10.415 1.00 93.94 209 ILE A N 1
ATOM 1596 C CA . ILE A 1 209 ? 9.454 -4.242 -9.343 1.00 93.94 209 ILE A CA 1
ATOM 1597 C C . ILE A 1 209 ? 10.453 -4.258 -8.190 1.00 93.94 209 ILE A C 1
ATOM 1599 O O . ILE A 1 209 ? 10.904 -5.315 -7.760 1.00 93.94 209 ILE A O 1
ATOM 1603 N N . GLU A 1 210 ? 10.811 -3.087 -7.685 1.00 94.00 210 GLU A N 1
ATOM 1604 C CA . GLU A 1 210 ? 11.423 -2.930 -6.369 1.00 94.00 210 GLU A CA 1
ATOM 1605 C C . GLU A 1 210 ? 10.334 -2.466 -5.411 1.00 94.00 210 GLU A C 1
ATOM 1607 O O . GLU A 1 210 ? 10.019 -1.277 -5.347 1.00 94.00 210 GLU A O 1
ATOM 1612 N N . PHE A 1 211 ? 9.736 -3.412 -4.690 1.00 95.50 211 PHE A N 1
ATOM 1613 C CA . PHE A 1 211 ? 8.747 -3.100 -3.673 1.00 95.50 211 PHE A CA 1
ATOM 1614 C C . PHE A 1 211 ? 9.405 -2.404 -2.479 1.00 95.50 211 PHE A C 1
ATOM 1616 O O . PHE A 1 211 ? 10.488 -2.788 -2.028 1.00 95.50 211 PHE A O 1
ATOM 1623 N N . ILE A 1 212 ? 8.732 -1.382 -1.962 1.00 95.75 212 ILE A N 1
ATOM 1624 C CA . ILE A 1 212 ? 9.144 -0.596 -0.806 1.00 95.75 212 ILE A CA 1
ATOM 1625 C C . ILE A 1 212 ? 7.992 -0.658 0.193 1.00 95.75 212 ILE A C 1
ATOM 1627 O O . ILE A 1 212 ? 6.966 0.005 0.038 1.00 95.75 212 ILE A O 1
ATOM 1631 N N . ALA A 1 213 ? 8.169 -1.476 1.228 1.00 95.75 213 ALA A N 1
ATOM 1632 C CA . ALA A 1 213 ? 7.213 -1.548 2.321 1.00 95.75 213 ALA A CA 1
ATOM 1633 C C . ALA A 1 213 ? 7.186 -0.219 3.104 1.00 95.75 213 ALA A C 1
ATOM 1635 O O . ALA A 1 213 ? 8.253 0.367 3.332 1.00 95.75 213 ALA A O 1
ATOM 1636 N N . PRO A 1 214 ? 6.013 0.230 3.591 1.00 95.81 214 PRO A N 1
ATOM 1637 C CA . PRO A 1 214 ? 5.971 1.259 4.620 1.00 95.81 214 PRO A CA 1
ATOM 1638 C C . PRO A 1 214 ? 6.701 0.759 5.867 1.00 95.81 214 PRO A C 1
ATOM 1640 O O . PRO A 1 214 ? 6.866 -0.442 6.072 1.00 95.81 214 PRO A O 1
ATOM 1643 N N . THR A 1 215 ? 7.115 1.669 6.740 1.00 96.19 215 THR A N 1
ATOM 1644 C CA . THR A 1 215 ? 7.624 1.284 8.063 1.00 96.19 215 THR A CA 1
ATOM 1645 C C . THR A 1 215 ? 6.511 0.675 8.923 1.00 96.19 215 THR A C 1
ATOM 1647 O O . THR A 1 215 ? 5.328 0.938 8.704 1.00 96.19 215 THR A O 1
ATOM 1650 N N . VAL A 1 216 ? 6.882 -0.102 9.951 1.00 96.00 216 VAL A N 1
ATOM 1651 C CA . VAL A 1 216 ? 5.920 -0.670 10.921 1.00 96.00 216 VAL A CA 1
ATOM 1652 C C . VAL A 1 216 ? 4.994 0.408 11.483 1.00 96.00 216 VAL A C 1
ATOM 1654 O O . VAL A 1 216 ? 3.791 0.191 11.602 1.00 96.00 216 VAL A O 1
ATOM 1657 N N . ASP A 1 217 ? 5.546 1.568 11.835 1.00 95.88 217 ASP A N 1
ATOM 1658 C CA . ASP A 1 217 ? 4.776 2.637 12.466 1.00 95.88 217 ASP A CA 1
ATOM 1659 C C . ASP A 1 217 ? 3.855 3.348 11.469 1.00 95.88 217 ASP A C 1
ATOM 1661 O O . ASP A 1 217 ? 2.726 3.675 11.830 1.00 95.88 217 ASP A O 1
ATOM 1665 N N . GLN A 1 218 ? 4.270 3.495 10.205 1.00 95.69 218 GLN A N 1
ATOM 1666 C CA . GLN A 1 218 ? 3.381 3.965 9.138 1.00 95.69 218 GLN A CA 1
ATOM 1667 C C . GLN A 1 218 ? 2.224 2.987 8.908 1.00 95.69 218 GLN A C 1
ATOM 1669 O O . GLN A 1 218 ? 1.075 3.414 8.877 1.00 95.69 218 GLN A O 1
ATOM 1674 N N . ALA A 1 219 ? 2.494 1.680 8.824 1.00 95.75 219 ALA A N 1
ATOM 1675 C CA . ALA A 1 219 ? 1.444 0.671 8.673 1.00 95.75 219 ALA A CA 1
ATOM 1676 C C . ALA A 1 219 ? 0.453 0.703 9.852 1.00 95.75 219 ALA A C 1
ATOM 1678 O O . ALA A 1 219 ? -0.758 0.739 9.642 1.00 95.75 219 ALA A O 1
ATOM 1679 N N . ARG A 1 220 ? 0.951 0.783 11.097 1.00 95.38 220 ARG A N 1
ATOM 1680 C CA . ARG A 1 220 ? 0.102 0.956 12.292 1.00 95.38 220 ARG A CA 1
ATOM 1681 C C . ARG A 1 220 ? -0.753 2.208 12.207 1.00 95.38 220 ARG A C 1
ATOM 1683 O O . ARG A 1 220 ? -1.929 2.162 12.554 1.00 95.38 220 ARG A O 1
ATOM 1690 N N . GLN A 1 221 ? -0.166 3.326 11.796 1.00 95.56 221 GLN A N 1
ATOM 1691 C CA . GLN A 1 221 ? -0.894 4.580 11.690 1.00 95.56 221 GLN A CA 1
ATOM 1692 C C . GLN A 1 221 ? -2.017 4.478 10.652 1.00 95.56 221 GLN A C 1
ATOM 1694 O O . GLN A 1 221 ? -3.147 4.827 10.976 1.00 95.56 221 GLN A O 1
ATOM 1699 N N . ILE A 1 222 ? -1.739 3.928 9.469 1.00 95.00 222 ILE A N 1
ATOM 1700 C CA . ILE A 1 222 ? -2.734 3.756 8.401 1.00 95.00 222 ILE A CA 1
ATOM 1701 C C . ILE A 1 222 ? -3.879 2.841 8.852 1.00 95.00 222 ILE A C 1
ATOM 1703 O O . ILE A 1 222 ? -5.050 3.203 8.730 1.00 95.00 222 ILE A O 1
ATOM 1707 N N . PHE A 1 223 ? -3.570 1.682 9.441 1.00 94.38 223 PHE A N 1
ATOM 1708 C CA . PHE A 1 223 ? -4.611 0.792 9.961 1.00 94.38 223 PHE A CA 1
ATOM 1709 C C . PHE A 1 223 ? -5.432 1.459 11.071 1.00 94.38 223 PHE A C 1
ATOM 1711 O O . PHE A 1 223 ? -6.648 1.290 11.125 1.00 94.38 223 PHE A O 1
ATOM 1718 N N . LEU A 1 224 ? -4.794 2.248 11.942 1.00 94.44 224 LEU A N 1
ATOM 1719 C CA . LEU A 1 224 ? -5.509 3.001 12.968 1.00 94.44 224 LEU A CA 1
ATOM 1720 C C . LEU A 1 224 ? -6.415 4.072 12.364 1.00 94.44 224 LEU A C 1
ATOM 1722 O O . LEU A 1 224 ? -7.522 4.248 12.857 1.00 94.44 224 LEU A O 1
ATOM 1726 N N . GLU A 1 225 ? -5.980 4.781 11.327 1.00 92.75 225 GLU A N 1
ATOM 1727 C CA . GLU A 1 225 ? -6.809 5.763 10.620 1.00 92.75 225 GLU A CA 1
ATOM 1728 C C . GLU A 1 225 ? -8.061 5.106 10.034 1.00 92.75 225 GLU A C 1
ATOM 1730 O O . GLU A 1 225 ? -9.169 5.576 10.300 1.00 92.75 225 GLU A O 1
ATOM 1735 N N . SER A 1 226 ? -7.899 3.967 9.355 1.00 90.56 226 SER A N 1
ATOM 1736 C CA . SER A 1 226 ? -9.013 3.171 8.825 1.00 90.56 226 SER A CA 1
ATOM 1737 C C . SER A 1 226 ? -9.985 2.720 9.925 1.00 90.56 226 SER A C 1
ATOM 1739 O O . SER A 1 226 ? -11.200 2.889 9.802 1.00 90.56 226 SER A O 1
ATOM 1741 N N . GLU A 1 227 ? -9.481 2.206 11.051 1.00 91.69 227 GLU A N 1
ATOM 1742 C CA . GLU A 1 227 ? -10.346 1.795 12.166 1.00 91.69 227 GLU A CA 1
ATOM 1743 C C . GLU A 1 227 ? -11.031 2.988 12.846 1.00 91.69 227 GLU A C 1
ATOM 1745 O O . GLU A 1 227 ? -12.208 2.921 13.212 1.00 91.69 227 GLU A O 1
ATOM 1750 N N . MET A 1 228 ? -10.330 4.115 12.988 1.00 91.25 228 MET A N 1
ATOM 1751 C CA . MET A 1 228 ? -10.886 5.333 13.577 1.00 91.25 228 MET A CA 1
ATOM 1752 C C . MET A 1 228 ? -11.900 6.024 12.661 1.00 91.25 228 MET A C 1
ATOM 1754 O O . MET A 1 228 ? -12.755 6.738 13.181 1.00 91.25 228 MET A O 1
ATOM 1758 N N . ALA A 1 229 ? -11.896 5.767 11.349 1.00 88.75 229 ALA A N 1
ATOM 1759 C CA . ALA A 1 229 ? -12.946 6.232 10.439 1.00 88.75 229 ALA A CA 1
ATOM 1760 C C . ALA A 1 229 ? -14.329 5.642 10.783 1.00 88.75 229 ALA A C 1
ATOM 1762 O O . ALA A 1 229 ? -15.356 6.276 10.545 1.00 88.75 229 ALA A O 1
ATOM 1763 N N . ARG A 1 230 ? -14.376 4.473 11.445 1.00 85.00 230 ARG A N 1
ATOM 1764 C CA . ARG A 1 230 ? -15.615 3.897 12.011 1.00 85.00 230 ARG A CA 1
ATOM 1765 C C . ARG A 1 230 ? -16.117 4.661 13.250 1.00 85.00 230 ARG A C 1
ATOM 1767 O O . ARG A 1 230 ? -17.230 4.419 13.719 1.00 85.00 230 ARG A O 1
ATOM 1774 N N . TRP A 1 231 ? -15.312 5.588 13.780 1.00 84.62 231 TRP A N 1
ATOM 1775 C CA . TRP A 1 231 ? -15.652 6.530 14.846 1.00 84.62 231 TRP A CA 1
ATOM 1776 C C . TRP A 1 231 ? -15.514 7.980 14.362 1.00 84.62 231 TRP A C 1
ATOM 1778 O O . TRP A 1 231 ? -14.584 8.689 14.770 1.00 84.62 231 TRP A O 1
ATOM 1788 N N . PRO A 1 232 ? -16.435 8.471 13.518 1.00 74.94 232 PRO A N 1
ATOM 1789 C CA . PRO A 1 232 ? -16.380 9.861 13.108 1.00 74.94 232 PRO A CA 1
ATOM 1790 C C . PRO A 1 232 ? -16.542 10.775 14.334 1.00 74.94 232 PRO A C 1
ATOM 1792 O O . PRO A 1 232 ? -17.276 10.446 15.281 1.00 74.94 232 PRO A O 1
ATOM 1795 N N . PRO A 1 233 ? -15.833 11.918 14.374 1.00 63.69 233 PRO A N 1
ATOM 1796 C CA . PRO A 1 233 ? -16.047 12.910 15.414 1.00 63.69 233 PRO A CA 1
ATOM 1797 C C . PRO A 1 233 ? -17.527 13.302 15.428 1.00 63.69 233 PRO A C 1
ATOM 1799 O O . PRO A 1 233 ? -18.129 13.510 14.377 1.00 63.69 233 PRO A O 1
ATOM 1802 N N . LYS A 1 234 ? -18.131 13.389 16.623 1.00 60.41 234 LYS A N 1
ATOM 1803 C CA . LYS A 1 234 ? -19.524 13.842 16.734 1.00 60.41 234 LYS A CA 1
ATOM 1804 C C . LYS A 1 234 ? -19.631 15.210 16.053 1.00 60.41 234 LYS A C 1
ATOM 1806 O O . LYS A 1 234 ? -18.799 16.067 16.368 1.00 60.41 234 LYS A O 1
ATOM 1811 N N . PRO A 1 235 ? -20.628 15.442 15.182 1.00 52.50 235 PRO A N 1
ATOM 1812 C CA . PRO A 1 235 ? -20.836 16.766 14.627 1.00 52.50 235 PRO A CA 1
ATOM 1813 C C . PRO A 1 235 ? -21.024 17.738 15.793 1.00 52.50 235 PRO A C 1
ATOM 1815 O O . PRO A 1 235 ? -21.866 17.523 16.667 1.00 52.50 235 PRO A O 1
ATOM 1818 N N . THR A 1 236 ? -20.178 18.763 15.853 1.00 43.31 236 THR A N 1
ATOM 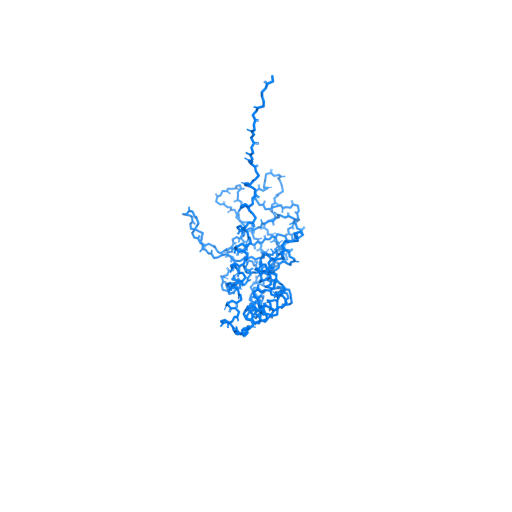1819 C CA . THR A 1 236 ? -20.338 19.866 16.798 1.00 43.31 236 THR A CA 1
ATOM 1820 C C . THR A 1 236 ? -21.629 20.590 16.437 1.00 43.31 236 THR A C 1
ATOM 1822 O O . THR A 1 236 ? -21.692 21.246 15.399 1.00 43.31 236 THR A O 1
ATOM 1825 N N . SER A 1 237 ? -22.660 20.391 17.257 1.00 36.88 237 SER A N 1
ATOM 1826 C CA . SER A 1 237 ? -23.937 21.111 17.218 1.00 36.88 237 SER A CA 1
ATOM 1827 C C . SER A 1 237 ? -23.790 22.549 17.685 1.00 36.88 237 SER A C 1
ATOM 1829 O O . SER A 1 237 ? -23.112 22.720 18.726 1.00 36.88 237 SER A O 1
#

Organism: NCBI:txid2589807

Secondary structure (DSSP, 8-state):
-----------SSSSTTHHHHHHHHHHHHHHHHHHHHTTSS-GGGHHHHHH-HHHHHHHHHHHHHHHHHHHHHHHHHHHHHHHHHHTTS-GGG-PBPPTT-PSSSGGGGS-PPPSEEEEEEEEEEEE---EETTEE--SEEEEEEETTSTT-EEEEEE-SS-GGGTGGGHHHHHHHTT-SSS--SEEEEEEEEEPPSSTTS-EEEEEEEEEEPPPHHHHHHHHHHHHHHTSPPPP--